Protein AF-A0A0G1JFR8-F1 (afdb_monomer_lite)

Organism: NCBI:txid1618447

Structure (mmCIF, N/CA/C/O backbone):
data_AF-A0A0G1JFR8-F1
#
_entry.id   AF-A0A0G1JFR8-F1
#
loop_
_atom_site.group_PDB
_atom_site.id
_atom_site.type_symbol
_atom_site.label_atom_id
_atom_site.label_alt_id
_atom_site.label_comp_id
_atom_site.label_asym_id
_atom_site.label_entity_id
_atom_site.label_seq_id
_atom_site.pdbx_PDB_ins_code
_atom_site.Cartn_x
_atom_site.Cartn_y
_atom_site.Cartn_z
_atom_site.occupancy
_atom_site.B_iso_or_equiv
_atom_site.auth_seq_id
_atom_site.auth_comp_id
_atom_site.auth_asym_id
_atom_site.auth_atom_id
_atom_site.pdbx_PDB_model_num
ATOM 1 N N . MET A 1 1 ? -58.530 -7.117 -39.022 1.00 42.00 1 MET A N 1
ATOM 2 C CA . MET A 1 1 ? -57.213 -7.775 -39.095 1.00 42.00 1 MET A CA 1
ATOM 3 C C . MET A 1 1 ? -56.306 -6.951 -38.223 1.00 42.00 1 MET A C 1
ATOM 5 O O . MET A 1 1 ? -56.226 -5.745 -38.413 1.00 42.00 1 MET A O 1
ATOM 9 N N . ASP A 1 2 ? -55.849 -7.609 -37.176 1.00 43.41 2 ASP A N 1
ATOM 10 C CA . ASP A 1 2 ? -55.270 -7.091 -35.948 1.00 43.41 2 ASP A CA 1
ATOM 11 C C . ASP A 1 2 ? -53.823 -7.584 -35.951 1.00 43.41 2 ASP A C 1
ATOM 13 O O . ASP A 1 2 ? -53.616 -8.790 -36.073 1.00 43.41 2 ASP A O 1
ATOM 17 N N . GLU A 1 3 ? -52.850 -6.678 -35.915 1.00 43.97 3 GLU A N 1
ATOM 18 C CA . GLU A 1 3 ? -51.436 -7.020 -35.734 1.00 43.97 3 GLU A CA 1
ATOM 19 C C . GLU A 1 3 ? -50.804 -6.006 -34.768 1.00 43.97 3 GLU A C 1
ATOM 21 O O . GLU A 1 3 ? -50.280 -4.955 -35.136 1.00 43.97 3 GLU A O 1
ATOM 26 N N . SER A 1 4 ? -50.977 -6.316 -33.485 1.00 48.09 4 SER A N 1
ATOM 27 C CA . SER A 1 4 ? -49.912 -6.444 -32.486 1.00 48.09 4 SER A CA 1
ATOM 28 C C . SER A 1 4 ? -48.734 -5.467 -32.598 1.00 48.09 4 SER A C 1
ATOM 30 O O . SER A 1 4 ? -47.685 -5.793 -33.150 1.00 48.09 4 SER A O 1
ATOM 32 N N . LYS A 1 5 ? -48.840 -4.302 -31.950 1.00 50.28 5 LYS A N 1
ATOM 33 C CA . LYS A 1 5 ? -47.648 -3.607 -31.442 1.00 50.28 5 LYS A CA 1
ATOM 34 C C . LYS A 1 5 ? -47.293 -4.206 -30.086 1.00 50.28 5 LYS A C 1
ATOM 36 O O . LYS A 1 5 ? -47.944 -3.905 -29.089 1.00 50.28 5 LYS A O 1
ATOM 41 N N . GLU A 1 6 ? -46.288 -5.074 -30.073 1.00 48.16 6 GLU A N 1
ATOM 42 C CA . GLU A 1 6 ? -45.691 -5.589 -28.843 1.00 48.16 6 GLU A CA 1
ATOM 43 C C . GLU A 1 6 ? -45.164 -4.422 -27.999 1.00 48.16 6 GLU A C 1
ATOM 45 O O . GLU A 1 6 ? -44.358 -3.603 -28.447 1.00 48.16 6 GLU A O 1
ATOM 50 N N . GLY A 1 7 ? -45.675 -4.321 -26.773 1.00 41.56 7 GLY A N 1
ATOM 51 C CA . GLY A 1 7 ? -45.159 -3.408 -25.768 1.00 41.56 7 GLY A CA 1
ATOM 52 C C . GLY A 1 7 ? -43.766 -3.857 -25.348 1.00 41.56 7 GLY A C 1
ATOM 53 O O . GLY A 1 7 ? -43.582 -4.974 -24.868 1.00 41.56 7 GLY A O 1
ATOM 54 N N . ILE A 1 8 ? -42.782 -2.977 -25.517 1.00 44.19 8 ILE A N 1
ATOM 55 C CA . ILE A 1 8 ? -41.448 -3.153 -24.949 1.00 44.19 8 ILE A CA 1
ATOM 56 C C . ILE A 1 8 ? -41.593 -3.042 -23.429 1.00 44.19 8 ILE A C 1
ATOM 58 O O . ILE A 1 8 ? -41.725 -1.949 -22.879 1.00 44.19 8 ILE A O 1
ATOM 62 N N . THR A 1 9 ? -41.585 -4.183 -22.746 1.00 42.66 9 THR A N 1
ATOM 63 C CA . THR A 1 9 ? -41.434 -4.234 -21.292 1.00 42.66 9 THR A CA 1
ATOM 64 C C . THR A 1 9 ? -39.986 -3.891 -20.966 1.00 42.66 9 THR A C 1
ATOM 66 O O . THR A 1 9 ? -39.100 -4.740 -21.041 1.00 42.66 9 THR A O 1
ATOM 69 N N . ILE A 1 10 ? -39.731 -2.628 -20.624 1.00 45.84 10 ILE A N 1
ATOM 70 C CA . ILE A 1 10 ? -38.463 -2.214 -20.022 1.00 45.84 10 ILE A CA 1
ATOM 71 C C . ILE A 1 10 ? -38.462 -2.795 -18.606 1.00 45.84 10 ILE A C 1
ATOM 73 O O . ILE A 1 10 ? -39.158 -2.291 -17.725 1.00 45.84 10 ILE A O 1
ATOM 77 N N . GLN A 1 11 ? -37.727 -3.888 -18.388 1.00 38.56 11 GLN A N 1
ATOM 78 C CA . GLN A 1 11 ? -37.373 -4.285 -17.029 1.00 38.56 11 GLN A CA 1
ATOM 79 C C . GLN A 1 11 ? -36.567 -3.128 -16.424 1.00 38.56 11 GLN A C 1
ATOM 81 O O . GLN A 1 11 ? -35.603 -2.686 -17.058 1.00 38.56 11 GLN A O 1
ATOM 86 N N . PRO A 1 12 ? -36.941 -2.595 -15.249 1.00 41.81 12 PRO A N 1
ATOM 87 C CA . PRO A 1 12 ? -36.067 -1.661 -14.565 1.00 41.81 12 PRO A CA 1
ATOM 88 C C . PRO A 1 12 ? -34.731 -2.368 -14.342 1.00 41.81 12 PRO A C 1
ATOM 90 O O . PRO A 1 12 ? -34.707 -3.519 -13.898 1.00 41.81 12 PRO A O 1
ATOM 93 N N . ALA A 1 13 ? -33.635 -1.692 -14.696 1.00 40.69 13 ALA A N 1
ATOM 94 C CA . ALA A 1 13 ? -32.301 -2.118 -14.312 1.00 40.69 13 ALA A CA 1
ATOM 95 C C . ALA A 1 13 ? -32.348 -2.469 -12.823 1.00 40.69 13 ALA A C 1
ATOM 97 O O . ALA A 1 13 ? -32.829 -1.657 -12.028 1.00 40.69 13 ALA A O 1
ATOM 98 N N . SER A 1 14 ? -31.947 -3.695 -12.470 1.00 39.50 14 SER A N 1
ATOM 99 C CA . SER A 1 14 ? -31.806 -4.105 -11.076 1.00 39.50 14 SER A CA 1
ATOM 100 C C . SER A 1 14 ? -31.063 -2.998 -10.347 1.00 39.50 14 SER A C 1
ATOM 102 O O . SER A 1 14 ? -29.904 -2.736 -10.658 1.00 39.50 14 SER A O 1
ATOM 104 N N . ALA A 1 15 ? -31.756 -2.317 -9.433 1.00 42.06 15 ALA A N 1
ATOM 105 C CA . ALA A 1 15 ? -31.125 -1.367 -8.542 1.00 42.06 15 ALA A CA 1
ATOM 106 C C . ALA A 1 15 ? -29.977 -2.114 -7.860 1.00 42.06 15 ALA A C 1
ATOM 108 O O . ALA A 1 15 ? -30.206 -3.166 -7.254 1.00 42.06 15 ALA A O 1
ATOM 109 N N . GLU A 1 16 ? -28.752 -1.621 -8.036 1.00 38.62 16 GLU A N 1
ATOM 110 C CA . GLU A 1 16 ? -27.598 -2.088 -7.282 1.00 38.62 16 GLU A CA 1
ATOM 111 C C . GLU A 1 16 ? -28.002 -2.067 -5.810 1.00 38.62 16 GLU A C 1
ATOM 113 O O . GLU A 1 16 ? -28.368 -1.022 -5.270 1.00 38.62 16 GLU A O 1
ATOM 118 N N . VAL A 1 17 ? -28.041 -3.242 -5.178 1.00 41.50 17 VAL A N 1
ATOM 119 C CA . VAL A 1 17 ? -28.265 -3.319 -3.738 1.00 41.50 17 VAL A CA 1
ATOM 120 C C . VAL A 1 17 ? -27.107 -2.542 -3.117 1.00 41.50 17 VAL A C 1
ATOM 122 O O . VAL A 1 17 ? -25.959 -2.943 -3.336 1.00 41.50 17 VAL A O 1
ATOM 125 N N . PRO A 1 18 ? -27.354 -1.429 -2.403 1.00 46.09 18 PRO A N 1
ATOM 126 C CA . PRO A 1 18 ? -26.267 -0.688 -1.792 1.00 46.09 18 PRO A CA 1
ATOM 127 C C . PRO A 1 18 ? -25.558 -1.646 -0.844 1.00 46.09 18 PRO A C 1
ATOM 129 O O . PRO A 1 18 ? -26.204 -2.300 -0.021 1.00 46.09 18 PRO A O 1
ATOM 132 N N . ALA A 1 19 ? -24.243 -1.792 -0.995 1.00 51.28 19 ALA A N 1
ATOM 133 C CA . ALA A 1 19 ? -23.499 -2.646 -0.092 1.00 51.28 19 ALA A CA 1
ATOM 134 C C . ALA A 1 19 ? -23.693 -2.130 1.339 1.00 51.28 19 ALA A C 1
ATOM 136 O O . ALA A 1 19 ? -23.388 -0.973 1.638 1.00 51.28 19 ALA A O 1
ATOM 137 N N . SER A 1 20 ? -24.253 -2.978 2.200 1.00 57.66 20 SER A N 1
ATOM 138 C CA . SER A 1 20 ? -24.436 -2.650 3.608 1.00 57.66 20 SER A CA 1
ATOM 139 C C . SER A 1 20 ? -23.062 -2.566 4.268 1.00 57.66 20 SER A C 1
ATOM 141 O O . SER A 1 20 ? -22.256 -3.495 4.192 1.00 57.66 20 SER A O 1
ATOM 143 N N . THR A 1 21 ? -22.793 -1.436 4.916 1.00 60.00 21 THR 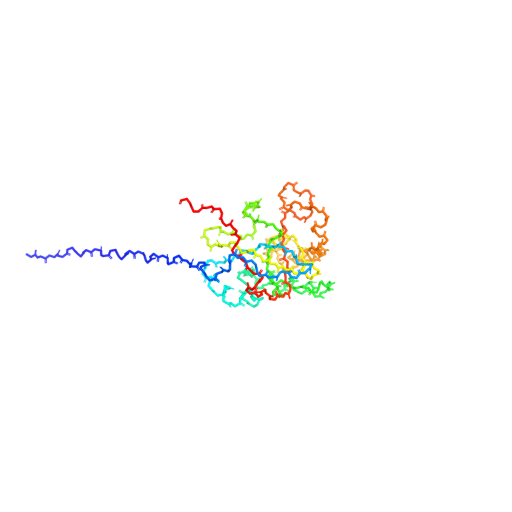A N 1
ATOM 144 C CA . THR A 1 21 ? -21.617 -1.242 5.769 1.00 60.00 21 THR A CA 1
ATOM 145 C C . THR A 1 21 ? -21.908 -1.628 7.221 1.00 60.00 21 THR A C 1
ATOM 147 O O . THR A 1 21 ? -21.043 -1.468 8.078 1.00 60.00 21 THR A O 1
ATOM 150 N N . ASP A 1 22 ? -23.097 -2.173 7.515 1.00 65.38 22 ASP A N 1
ATOM 151 C CA . ASP A 1 22 ? -23.569 -2.451 8.881 1.00 65.38 22 ASP A CA 1
ATOM 152 C C . ASP A 1 22 ? -22.695 -3.461 9.635 1.00 65.38 22 ASP A C 1
ATOM 154 O O . ASP A 1 22 ? -22.697 -3.496 10.866 1.00 65.38 22 ASP A O 1
ATOM 158 N N . SER A 1 23 ? -21.945 -4.290 8.909 1.00 68.94 23 SER A N 1
ATOM 159 C CA . SER A 1 23 ? -21.019 -5.275 9.467 1.00 68.94 23 SER A CA 1
ATOM 160 C C . SER A 1 23 ? -19.676 -4.684 9.907 1.00 68.94 23 SER A C 1
ATOM 162 O O . SER A 1 23 ? -18.958 -5.324 10.680 1.00 68.94 23 SER A O 1
ATOM 164 N N . LEU A 1 24 ? -19.302 -3.494 9.421 1.00 72.94 24 LEU A N 1
ATOM 165 C CA . LEU A 1 24 ? -18.042 -2.861 9.786 1.00 72.94 24 LEU A CA 1
ATOM 166 C C . LEU A 1 24 ? -18.180 -2.184 11.157 1.00 72.94 24 LEU A C 1
ATOM 168 O O . LEU A 1 24 ? -19.156 -1.469 11.406 1.00 72.94 24 LEU A O 1
ATOM 172 N N . PRO A 1 25 ? -17.202 -2.359 12.063 1.00 72.44 25 PRO A N 1
ATOM 173 C CA . PRO A 1 25 ? -17.257 -1.703 13.361 1.00 72.44 25 PRO A CA 1
ATOM 174 C C . PRO A 1 25 ? -17.313 -0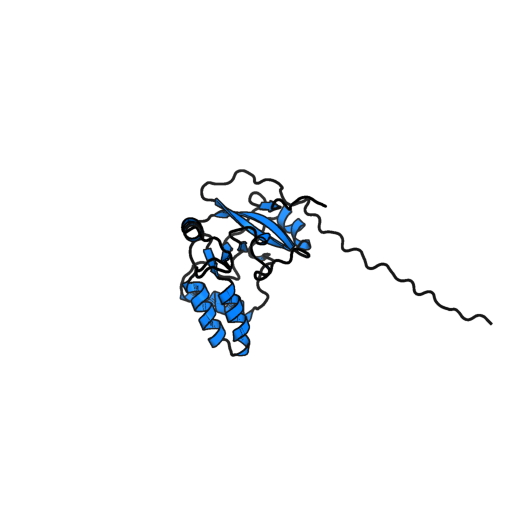.174 13.224 1.00 72.44 25 PRO A C 1
ATOM 176 O O . PRO A 1 25 ? -16.742 0.412 12.305 1.00 72.44 25 PRO A O 1
ATOM 179 N N . ARG A 1 26 ? -17.984 0.492 14.168 1.00 72.06 26 ARG A N 1
ATOM 180 C CA . ARG A 1 26 ? -18.021 1.968 14.255 1.00 72.06 26 ARG A CA 1
ATOM 181 C C . ARG A 1 26 ? -16.968 2.534 15.207 1.00 72.06 26 ARG A C 1
ATOM 183 O O . ARG A 1 26 ? -16.614 3.707 15.129 1.00 72.06 26 ARG A O 1
ATOM 190 N N . GLU A 1 27 ? -16.459 1.690 16.095 1.00 72.81 27 GLU A N 1
ATOM 191 C CA . GLU A 1 27 ? -15.454 2.029 17.093 1.00 72.81 27 GLU A CA 1
ATOM 192 C C . GLU A 1 27 ? -14.370 0.956 17.102 1.00 72.81 27 GLU A C 1
ATOM 194 O O . GLU A 1 27 ? -14.653 -0.231 16.913 1.00 72.81 27 GLU A O 1
ATOM 199 N N . PHE A 1 28 ? -13.129 1.379 17.344 1.00 75.50 28 PHE A N 1
ATOM 200 C CA . PHE A 1 28 ? -12.059 0.439 17.640 1.00 75.50 28 PHE A CA 1
ATOM 201 C C . PHE A 1 28 ? -12.308 -0.207 19.001 1.00 75.50 28 PHE A C 1
ATOM 203 O O . PHE A 1 28 ? -12.806 0.432 19.929 1.00 75.50 28 PHE A O 1
ATOM 210 N N . ARG A 1 29 ? -11.906 -1.471 19.138 1.00 73.38 29 ARG A N 1
ATOM 211 C CA . ARG A 1 29 ? -11.700 -2.058 20.468 1.00 73.38 29 ARG A CA 1
ATOM 212 C C . ARG A 1 29 ? -10.354 -1.581 21.028 1.00 73.38 29 ARG A C 1
ATOM 214 O O . ARG A 1 29 ? -9.701 -0.736 20.422 1.00 73.38 29 ARG A O 1
ATOM 221 N N . GLU A 1 30 ? -9.949 -2.098 22.187 1.00 71.25 30 GLU A N 1
ATOM 222 C CA . GLU A 1 30 ? -8.662 -1.767 22.813 1.00 71.25 30 GLU A CA 1
ATOM 223 C C . GLU A 1 30 ? -7.507 -1.826 21.798 1.00 71.25 30 GLU A C 1
ATOM 225 O O . GLU A 1 30 ? -7.288 -2.843 21.135 1.00 71.25 30 GLU A O 1
ATOM 230 N N . VAL A 1 31 ? -6.802 -0.703 21.653 1.00 68.31 31 VAL A N 1
ATOM 231 C CA . VAL A 1 3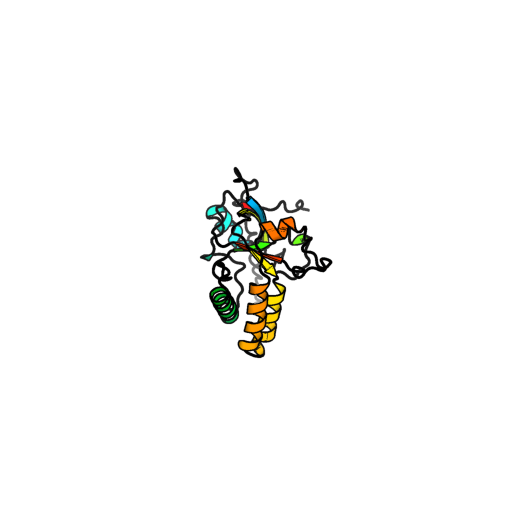1 ? -5.709 -0.541 20.694 1.00 68.31 31 VAL A CA 1
ATOM 232 C C . VAL A 1 31 ? -4.381 -0.748 21.425 1.00 68.31 31 VAL A C 1
ATOM 234 O O . VAL A 1 31 ? -4.111 -0.022 22.385 1.00 68.31 31 VAL A O 1
ATOM 237 N N . PRO A 1 32 ? -3.527 -1.689 20.987 1.00 73.44 32 PRO A N 1
ATOM 238 C CA . PRO A 1 32 ? -2.207 -1.872 21.580 1.00 73.44 32 PRO A CA 1
ATOM 239 C C . PRO A 1 32 ? -1.320 -0.627 21.429 1.00 73.44 32 PRO A C 1
ATOM 241 O O . PRO A 1 32 ? -1.384 0.087 20.428 1.00 73.44 32 PRO A O 1
ATOM 244 N N . GLY A 1 33 ? -0.437 -0.388 22.401 1.00 74.56 33 GLY A N 1
ATOM 245 C CA . GLY A 1 33 ? 0.572 0.669 22.294 1.00 74.56 33 GLY A CA 1
ATOM 246 C C . GLY A 1 33 ? 1.480 0.478 21.069 1.00 74.56 33 GLY A C 1
ATOM 247 O O . GLY A 1 33 ? 1.839 -0.648 20.730 1.00 74.56 33 GLY A O 1
ATOM 248 N N . GLY A 1 34 ? 1.848 1.578 20.405 1.00 77.38 34 GLY A N 1
ATOM 249 C CA . GLY A 1 34 ? 2.673 1.561 19.185 1.00 77.38 34 GLY A CA 1
ATOM 250 C C . GLY A 1 34 ? 1.889 1.371 17.882 1.00 77.38 34 GLY A C 1
ATOM 251 O O . GLY A 1 34 ? 2.492 1.273 16.814 1.00 77.38 34 GLY A O 1
ATOM 252 N N . TYR A 1 35 ? 0.556 1.319 17.956 1.00 89.88 35 TYR A N 1
ATOM 253 C CA . TYR A 1 35 ? -0.296 1.250 16.777 1.00 89.88 35 TYR A CA 1
ATOM 254 C C . TYR A 1 35 ? -0.744 2.647 16.359 1.00 89.88 35 TYR A C 1
ATOM 256 O O . TYR A 1 35 ? -1.048 3.495 17.200 1.00 89.88 35 TYR A O 1
ATOM 264 N N . VAL A 1 36 ? -0.811 2.870 15.053 1.00 89.69 36 VAL A N 1
ATOM 265 C CA . VAL A 1 36 ? -1.229 4.134 14.442 1.00 89.69 36 VAL A CA 1
ATOM 266 C C . VAL A 1 36 ? -2.401 3.899 13.505 1.00 89.69 36 VAL A C 1
ATOM 268 O O . VAL A 1 36 ? -2.592 2.790 13.002 1.00 89.69 36 VAL A O 1
ATOM 271 N N . SER A 1 37 ? -3.187 4.950 13.303 1.00 90.62 37 SER A N 1
ATOM 272 C CA . SER A 1 37 ? -4.313 4.937 12.379 1.00 90.62 37 SER A CA 1
ATOM 273 C C . SER A 1 37 ? -3.834 5.136 10.942 1.00 90.62 37 SER A C 1
ATOM 275 O O . SER A 1 37 ? -2.991 5.995 10.681 1.00 90.62 37 SER A O 1
ATOM 277 N N . VAL A 1 38 ? -4.380 4.340 10.026 1.00 91.25 38 VAL A N 1
ATOM 278 C CA . VAL A 1 38 ? -4.245 4.473 8.571 1.00 91.25 38 VAL A CA 1
ATOM 279 C C . VAL A 1 38 ? -5.602 4.261 7.907 1.00 91.25 38 VAL A C 1
ATOM 281 O O . VAL A 1 38 ? -6.538 3.765 8.533 1.00 91.25 38 VAL A O 1
ATOM 284 N N . PHE A 1 39 ? -5.711 4.600 6.628 1.00 89.62 39 PHE A N 1
ATOM 285 C CA . PHE A 1 39 ? -6.962 4.534 5.876 1.00 89.62 39 PHE A CA 1
ATOM 286 C C . PHE A 1 39 ? -6.839 3.556 4.720 1.00 89.62 39 PHE A C 1
ATOM 288 O O . PHE A 1 39 ? -5.925 3.652 3.912 1.00 89.62 39 PHE A O 1
ATOM 295 N N . ILE A 1 40 ? -7.766 2.616 4.627 1.00 89.44 40 ILE A N 1
ATOM 296 C CA . ILE A 1 40 ? -7.805 1.608 3.573 1.00 89.44 40 ILE A CA 1
ATOM 297 C C . ILE A 1 40 ? -9.039 1.880 2.726 1.00 89.44 40 ILE A C 1
ATOM 299 O O . ILE A 1 40 ? -10.155 1.917 3.250 1.00 89.44 40 ILE A O 1
ATOM 303 N N . ALA A 1 41 ? -8.837 2.056 1.423 1.00 86.25 41 ALA A N 1
ATOM 304 C CA . ALA A 1 41 ? -9.931 2.027 0.466 1.00 86.25 41 ALA A CA 1
ATOM 305 C C . ALA A 1 41 ? -10.395 0.578 0.279 1.00 86.25 41 ALA A C 1
ATOM 307 O O . ALA A 1 41 ? -9.610 -0.323 -0.027 1.00 86.25 41 ALA A O 1
ATOM 308 N N . VAL A 1 42 ? -11.681 0.350 0.519 1.00 85.81 42 VAL A N 1
ATOM 309 C CA . VAL A 1 42 ? -12.325 -0.959 0.441 1.00 85.81 42 VAL A CA 1
ATOM 310 C C . VAL A 1 42 ? -13.471 -0.860 -0.561 1.00 85.81 42 VAL A C 1
ATOM 312 O O . VAL A 1 42 ? -14.349 -0.021 -0.357 1.00 85.81 42 VAL A O 1
ATOM 315 N N . PRO A 1 43 ? -13.528 -1.719 -1.593 1.00 84.38 43 PRO A N 1
ATOM 316 C CA . PRO A 1 43 ? -14.689 -1.777 -2.471 1.00 84.38 43 PRO A CA 1
ATOM 317 C C . PRO A 1 43 ? -15.947 -2.097 -1.670 1.00 84.38 43 PRO A C 1
ATOM 319 O O . PRO A 1 43 ? -15.941 -2.986 -0.809 1.00 84.38 43 PRO A O 1
ATOM 322 N N . ARG A 1 44 ? -17.031 -1.373 -1.939 1.00 84.56 44 ARG A N 1
ATOM 323 C CA . ARG A 1 44 ? -18.301 -1.478 -1.208 1.00 84.56 44 ARG A CA 1
ATOM 324 C C . ARG A 1 44 ? -18.779 -2.924 -1.098 1.00 84.56 44 ARG A C 1
ATOM 326 O O . ARG A 1 44 ? -19.118 -3.375 -0.008 1.00 84.56 44 ARG A O 1
ATOM 333 N N . GLU A 1 45 ? -18.712 -3.692 -2.178 1.00 84.88 45 GLU A N 1
ATOM 334 C CA . GLU A 1 45 ? -19.122 -5.097 -2.238 1.00 84.88 45 GLU A CA 1
ATOM 335 C C . GLU A 1 45 ? -18.308 -6.039 -1.330 1.00 84.88 45 GLU A C 1
ATOM 337 O O . GLU A 1 45 ? -18.752 -7.150 -1.037 1.00 84.88 45 GLU A O 1
ATOM 342 N N . LYS A 1 46 ? -17.130 -5.607 -0.862 1.00 86.56 46 LYS A N 1
ATOM 343 C CA . LYS A 1 46 ? -16.264 -6.342 0.072 1.00 86.56 46 LYS A CA 1
ATOM 344 C C . LYS A 1 46 ? -16.432 -5.925 1.531 1.00 86.56 46 LYS A C 1
ATOM 346 O O . LYS A 1 46 ? -15.899 -6.606 2.407 1.00 86.56 46 LYS A O 1
ATOM 351 N N . ALA A 1 47 ? -17.195 -4.868 1.810 1.00 84.31 47 ALA A N 1
ATOM 352 C CA . ALA A 1 47 ? -17.399 -4.354 3.162 1.00 84.31 47 ALA A CA 1
ATOM 353 C C . ALA A 1 47 ? -17.919 -5.433 4.130 1.00 84.31 47 ALA A C 1
ATOM 355 O O . ALA A 1 47 ? -17.399 -5.566 5.238 1.00 84.31 47 ALA A O 1
ATOM 356 N N . ASP A 1 48 ? -18.885 -6.253 3.691 1.00 85.00 48 ASP A N 1
ATOM 357 C CA . ASP A 1 48 ? -19.452 -7.329 4.512 1.00 85.00 48 ASP A CA 1
ATOM 358 C C . ASP A 1 48 ? -18.432 -8.421 4.867 1.00 85.00 48 ASP A C 1
ATOM 360 O O . ASP A 1 48 ? -18.325 -8.820 6.028 1.00 85.00 48 ASP A O 1
ATOM 364 N N . GLU A 1 49 ? -17.634 -8.852 3.888 1.00 88.06 49 GLU A N 1
ATOM 365 C CA . GLU A 1 49 ? -16.552 -9.827 4.080 1.00 88.06 49 GLU A CA 1
ATOM 366 C C . GLU A 1 49 ? -15.530 -9.306 5.101 1.00 88.06 49 GLU A C 1
ATOM 368 O O . GLU A 1 49 ? -15.198 -9.989 6.073 1.00 88.06 49 GLU A O 1
ATOM 373 N N . TYR A 1 50 ? -15.079 -8.061 4.931 1.00 88.31 50 TYR A N 1
ATOM 374 C CA . TYR A 1 50 ? -14.059 -7.467 5.795 1.00 88.31 50 TYR A CA 1
ATOM 375 C C . TYR A 1 50 ? -14.579 -7.161 7.203 1.00 88.31 50 TYR A C 1
ATOM 377 O O . TYR A 1 50 ? -13.830 -7.311 8.169 1.00 88.31 50 TYR A O 1
ATOM 385 N N . GLY A 1 51 ? -15.859 -6.807 7.353 1.00 85.44 51 GLY A N 1
ATOM 386 C CA . GLY A 1 51 ? -16.505 -6.651 8.661 1.00 85.44 51 GLY A CA 1
ATOM 387 C C . GLY A 1 51 ? -16.603 -7.959 9.454 1.00 85.44 51 GLY A C 1
ATOM 388 O O . GLY A 1 51 ? -16.596 -7.936 10.684 1.00 85.44 51 GLY A O 1
ATOM 389 N N . LYS A 1 52 ? -16.629 -9.113 8.773 1.00 87.88 52 LYS A N 1
ATOM 390 C CA . LYS A 1 52 ? -16.709 -10.441 9.405 1.00 87.88 52 LYS A CA 1
ATOM 391 C C . LYS A 1 52 ? -15.344 -11.069 9.672 1.00 87.88 52 LYS A C 1
ATOM 393 O O . LYS A 1 52 ? -15.135 -11.639 10.742 1.00 87.88 52 LYS A O 1
ATOM 398 N N . GLU A 1 53 ? -14.418 -10.977 8.721 1.00 90.56 53 GLU A N 1
ATOM 399 C CA . GLU A 1 53 ? -13.152 -11.728 8.750 1.00 90.56 53 GLU A CA 1
ATOM 400 C C . GLU A 1 53 ? -11.911 -10.852 8.980 1.00 90.56 53 GLU A C 1
ATOM 402 O O . GLU A 1 53 ? -10.822 -11.361 9.279 1.00 90.56 53 GLU A O 1
ATOM 407 N N . GLY A 1 54 ? -12.067 -9.532 8.879 1.00 91.25 54 GLY A N 1
ATOM 408 C CA . GLY A 1 54 ? -10.963 -8.590 8.776 1.00 91.25 54 GLY A CA 1
ATOM 409 C C . GLY A 1 54 ? -10.391 -8.554 7.359 1.00 91.25 54 GLY A C 1
ATOM 410 O O . GLY A 1 54 ? -10.878 -9.220 6.445 1.00 91.25 54 GLY A O 1
ATOM 411 N N . ILE A 1 55 ? -9.323 -7.786 7.169 1.00 92.31 55 ILE A N 1
ATOM 412 C CA . ILE A 1 55 ? -8.649 -7.667 5.877 1.00 92.31 55 ILE A CA 1
ATOM 413 C C . ILE A 1 55 ? -7.480 -8.642 5.858 1.00 92.31 55 ILE A C 1
ATOM 415 O O . ILE A 1 55 ? -6.561 -8.566 6.675 1.00 92.31 55 ILE A O 1
ATOM 419 N N . LYS A 1 56 ? -7.528 -9.582 4.919 1.00 91.88 56 LYS A N 1
ATOM 420 C CA . LYS A 1 56 ? -6.481 -10.583 4.708 1.00 91.88 56 LYS A CA 1
ATOM 421 C C . LYS A 1 56 ? -5.587 -10.159 3.558 1.00 91.88 56 LYS A C 1
ATOM 423 O O . LYS A 1 56 ? -6.109 -9.774 2.515 1.00 91.88 56 LYS A O 1
ATOM 428 N N . ILE A 1 57 ? -4.271 -10.343 3.673 1.00 89.75 57 ILE A N 1
ATOM 429 C CA . ILE A 1 57 ? -3.322 -10.059 2.574 1.00 89.75 57 ILE A CA 1
ATOM 430 C C . ILE A 1 57 ? -3.764 -10.760 1.280 1.00 89.75 57 ILE A C 1
ATOM 432 O O . ILE A 1 57 ? -3.789 -10.174 0.196 1.00 89.75 57 ILE A O 1
ATOM 436 N N . LYS A 1 58 ? -4.189 -12.025 1.391 1.00 83.94 58 LYS A N 1
ATOM 437 C CA . LYS A 1 58 ? -4.671 -12.812 0.247 1.00 83.94 58 LYS A CA 1
ATOM 438 C C . LYS A 1 58 ? -5.889 -12.193 -0.456 1.00 83.94 58 LYS A C 1
ATOM 440 O O . LYS A 1 58 ? -5.978 -12.319 -1.676 1.00 83.94 58 LYS A O 1
ATOM 445 N N . ASN A 1 59 ? -6.747 -11.484 0.280 1.00 76.38 59 ASN A N 1
ATOM 446 C CA . ASN A 1 59 ? -8.017 -10.932 -0.195 1.00 76.38 59 ASN A CA 1
ATOM 447 C C . ASN A 1 59 ? -7.971 -9.405 -0.372 1.00 76.38 59 ASN A C 1
ATOM 449 O O . ASN A 1 59 ? -9.016 -8.818 -0.642 1.00 76.38 59 ASN A O 1
ATOM 453 N N . ASN A 1 60 ? -6.809 -8.759 -0.203 1.00 75.00 60 ASN A N 1
ATOM 454 C CA . ASN A 1 60 ? -6.668 -7.312 -0.349 1.00 75.00 60 ASN A CA 1
ATOM 455 C C . ASN A 1 60 ? -7.112 -6.872 -1.757 1.00 75.00 60 ASN A C 1
ATOM 457 O O . ASN A 1 60 ? -6.478 -7.228 -2.751 1.00 75.00 60 ASN A O 1
ATOM 461 N N . ALA A 1 61 ? -8.215 -6.127 -1.837 1.00 59.19 61 ALA A N 1
ATOM 462 C CA . ALA A 1 61 ? -8.826 -5.723 -3.101 1.00 59.19 61 ALA A CA 1
ATOM 463 C C . ALA A 1 61 ? -8.078 -4.574 -3.797 1.00 59.19 61 ALA A C 1
ATOM 465 O O . ALA A 1 61 ? -8.195 -4.420 -5.009 1.00 59.19 61 ALA A O 1
ATOM 466 N N . MET A 1 62 ? -7.236 -3.846 -3.055 1.00 60.62 62 MET A N 1
ATOM 467 C CA . MET A 1 62 ? -6.310 -2.839 -3.589 1.00 60.62 62 MET A CA 1
ATOM 468 C C . MET A 1 62 ? -5.132 -3.452 -4.366 1.00 60.62 62 MET A C 1
ATOM 470 O O . MET A 1 62 ? -4.252 -2.726 -4.823 1.00 60.62 62 MET A O 1
ATOM 474 N N . LYS A 1 63 ? -5.063 -4.788 -4.501 1.00 59.78 63 LYS A N 1
ATOM 475 C CA . LYS A 1 63 ? -4.031 -5.455 -5.304 1.00 59.78 63 LYS 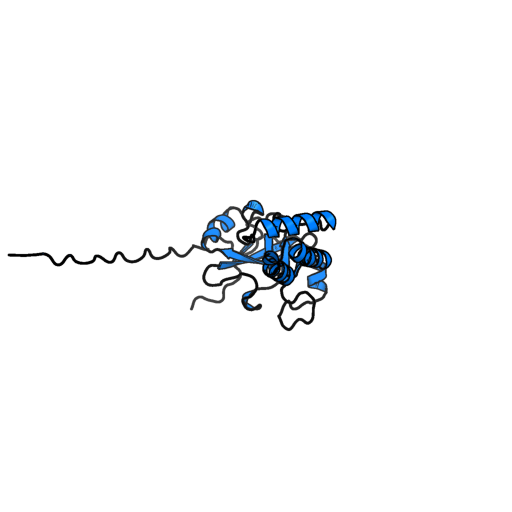A CA 1
ATOM 476 C C . LYS A 1 63 ? -3.979 -4.838 -6.696 1.00 59.78 63 LYS A C 1
ATOM 478 O O . LYS A 1 63 ? -4.969 -4.846 -7.429 1.00 59.78 63 LYS A O 1
ATOM 483 N N . SER A 1 64 ? -2.805 -4.345 -7.072 1.00 58.72 64 SER A N 1
ATOM 484 C CA . SER A 1 64 ? -2.612 -3.857 -8.424 1.00 58.72 64 SER A CA 1
ATOM 485 C C . SER A 1 64 ? -2.815 -4.980 -9.442 1.00 58.72 64 SER A C 1
ATOM 487 O O . SER A 1 64 ? -2.436 -6.137 -9.247 1.00 58.72 64 SER A O 1
ATOM 489 N N . LYS A 1 65 ? -3.444 -4.612 -10.556 1.00 65.19 65 LYS A N 1
ATOM 490 C CA . LYS A 1 65 ? -3.987 -5.510 -11.579 1.00 65.19 65 LYS A CA 1
ATOM 491 C C . LYS A 1 65 ? -2.943 -5.966 -12.608 1.00 65.19 65 LYS A C 1
ATOM 493 O O . LYS A 1 65 ? -3.328 -6.514 -13.637 1.00 65.19 65 LYS A O 1
ATOM 498 N N . GLN A 1 66 ? -1.648 -5.731 -12.370 1.00 81.75 66 GLN A N 1
ATOM 499 C CA . GLN A 1 66 ? -0.573 -5.976 -13.341 1.00 81.75 66 GLN A CA 1
ATOM 500 C C . GLN A 1 66 ? 0.403 -7.076 -12.879 1.00 81.75 66 GLN A C 1
ATOM 502 O O . GLN A 1 66 ? 1.423 -6.769 -12.265 1.00 81.75 66 GLN A O 1
ATOM 507 N N . PRO A 1 67 ? 0.160 -8.364 -13.208 1.00 87.38 67 PRO A N 1
ATOM 508 C CA . PRO A 1 67 ? 0.976 -9.483 -12.723 1.00 87.38 67 PRO A CA 1
ATOM 509 C C . PRO A 1 67 ? 2.473 -9.369 -13.035 1.00 87.38 67 PRO A C 1
ATOM 511 O O . PRO A 1 67 ? 3.305 -9.774 -12.228 1.00 87.38 67 PRO A O 1
ATOM 514 N N . VAL A 1 68 ? 2.825 -8.819 -14.203 1.00 91.38 68 VAL A N 1
ATOM 515 C CA . VAL A 1 68 ? 4.227 -8.620 -14.601 1.00 91.38 68 VAL A CA 1
ATOM 516 C C . VAL A 1 68 ? 4.898 -7.576 -13.715 1.00 91.38 68 VAL A C 1
ATOM 518 O O . VAL A 1 68 ? 6.008 -7.803 -13.240 1.00 91.38 68 VAL A O 1
ATOM 521 N N . LEU A 1 69 ? 4.212 -6.462 -13.459 1.00 91.75 69 LEU A N 1
ATOM 522 C CA . LEU A 1 69 ? 4.733 -5.379 -12.637 1.00 91.75 69 LEU A CA 1
ATOM 523 C C . LEU A 1 69 ? 4.878 -5.820 -11.179 1.00 91.75 69 LEU A C 1
ATOM 525 O O . LEU A 1 69 ? 5.928 -5.628 -10.580 1.00 91.75 69 LEU A O 1
ATOM 529 N N . GLU A 1 70 ? 3.878 -6.517 -10.644 1.00 91.69 70 GLU A N 1
ATOM 530 C CA . GLU A 1 70 ? 3.937 -7.097 -9.300 1.00 91.69 70 GLU A CA 1
ATOM 531 C C . GLU A 1 70 ? 5.115 -8.066 -9.132 1.00 91.69 70 GLU A C 1
ATOM 533 O O . GLU A 1 70 ? 5.860 -7.977 -8.156 1.00 91.69 70 GLU A O 1
ATOM 538 N N . ARG A 1 71 ? 5.351 -8.937 -10.124 1.00 93.38 71 ARG A N 1
ATOM 539 C CA . ARG A 1 71 ? 6.526 -9.819 -10.137 1.00 93.38 71 ARG A CA 1
ATOM 540 C C . ARG A 1 71 ? 7.830 -9.021 -10.126 1.00 93.38 71 ARG A C 1
ATOM 542 O O . ARG A 1 71 ? 8.726 -9.353 -9.356 1.00 93.38 71 ARG A O 1
ATOM 549 N N . ILE A 1 72 ? 7.948 -7.993 -10.970 1.00 95.31 72 ILE A N 1
ATOM 550 C CA . ILE A 1 72 ? 9.140 -7.136 -11.029 1.00 95.31 72 ILE A CA 1
ATOM 551 C C . ILE A 1 72 ? 9.405 -6.497 -9.663 1.00 95.31 72 ILE A C 1
ATOM 553 O O . ILE A 1 72 ? 10.522 -6.583 -9.157 1.00 95.31 72 ILE A O 1
ATOM 557 N N . PHE A 1 73 ? 8.385 -5.898 -9.046 1.00 94.81 73 PHE A N 1
ATOM 558 C CA . PHE A 1 73 ? 8.533 -5.247 -7.748 1.00 94.81 73 PHE A CA 1
ATOM 559 C C . PHE A 1 73 ? 8.934 -6.245 -6.662 1.00 94.81 73 PHE A C 1
ATOM 561 O O . PHE A 1 73 ? 9.874 -5.974 -5.922 1.00 94.81 73 PHE A O 1
ATOM 568 N N . ASP A 1 74 ? 8.299 -7.410 -6.580 1.00 93.44 74 ASP A N 1
ATOM 569 C CA . ASP A 1 74 ? 8.654 -8.405 -5.565 1.00 93.44 74 ASP A CA 1
ATOM 570 C C . ASP A 1 74 ? 10.061 -8.997 -5.759 1.00 93.44 74 ASP A C 1
ATOM 572 O O . ASP A 1 74 ? 10.762 -9.262 -4.779 1.00 93.44 74 ASP A O 1
ATOM 576 N N . GLU A 1 75 ? 10.506 -9.175 -7.007 1.00 95.38 75 GLU A N 1
ATOM 577 C CA . GLU A 1 75 ? 11.879 -9.589 -7.315 1.00 95.38 75 GLU A CA 1
ATOM 578 C C . GLU A 1 75 ? 12.903 -8.550 -6.833 1.00 95.38 75 GLU A C 1
ATOM 580 O O . GLU A 1 75 ? 13.902 -8.918 -6.210 1.00 95.38 75 GLU A O 1
ATOM 585 N N . GLU A 1 76 ? 12.668 -7.260 -7.095 1.00 95.94 76 GLU A N 1
ATOM 586 C CA . GLU A 1 76 ? 13.572 -6.191 -6.651 1.00 95.94 76 GLU A CA 1
ATOM 587 C C . GLU A 1 76 ? 13.550 -6.017 -5.123 1.00 95.94 76 GLU A C 1
ATOM 589 O O . GLU A 1 76 ? 14.614 -5.882 -4.513 1.00 95.94 76 GLU A O 1
ATOM 594 N N . ALA A 1 77 ? 12.383 -6.140 -4.478 1.00 93.31 77 ALA A N 1
ATOM 595 C CA . ALA A 1 77 ? 12.274 -6.152 -3.016 1.00 93.31 77 ALA A CA 1
ATOM 596 C C . ALA A 1 77 ? 13.145 -7.253 -2.390 1.00 93.31 77 ALA A C 1
ATOM 598 O O . ALA A 1 77 ? 13.834 -7.025 -1.392 1.00 93.31 77 ALA A O 1
ATOM 599 N N . GLY A 1 78 ? 13.137 -8.448 -2.997 1.00 92.94 78 GLY A N 1
ATOM 600 C CA . GLY A 1 78 ? 13.939 -9.592 -2.567 1.00 92.94 78 GLY A CA 1
ATOM 601 C C . GLY A 1 78 ? 15.446 -9.374 -2.712 1.00 92.94 78 GLY A C 1
ATOM 602 O O . GLY A 1 78 ? 16.205 -9.800 -1.844 1.00 92.94 78 GLY A O 1
ATOM 603 N N . LYS A 1 79 ? 15.889 -8.681 -3.768 1.00 94.19 79 LYS A N 1
ATOM 604 C CA . LYS A 1 79 ? 17.310 -8.348 -3.979 1.00 94.19 79 LYS A CA 1
ATOM 605 C C . LYS A 1 79 ? 17.824 -7.309 -2.984 1.00 94.19 79 LYS A C 1
ATOM 607 O O . LYS A 1 79 ? 18.983 -7.383 -2.586 1.00 94.19 79 LYS A O 1
ATOM 612 N N . ILE A 1 80 ? 16.982 -6.344 -2.611 1.00 88.88 80 ILE A N 1
ATOM 613 C CA . ILE A 1 80 ? 17.344 -5.233 -1.715 1.00 88.88 80 ILE A CA 1
ATOM 614 C C . ILE A 1 80 ? 17.157 -5.616 -0.237 1.00 88.88 80 ILE A C 1
ATOM 616 O O . ILE A 1 80 ? 17.833 -5.071 0.630 1.00 88.88 80 ILE A O 1
ATOM 620 N N . GLY A 1 81 ? 16.295 -6.592 0.063 1.00 88.94 81 GLY A N 1
ATOM 621 C CA . GLY A 1 81 ? 16.103 -7.108 1.420 1.00 88.94 81 GLY A CA 1
ATOM 622 C C . GLY A 1 81 ? 15.133 -6.287 2.275 1.00 88.94 81 GLY A C 1
ATOM 623 O O . GLY A 1 81 ? 15.268 -6.271 3.493 1.00 88.94 81 GLY A O 1
ATOM 624 N N . VAL A 1 82 ? 14.139 -5.635 1.659 1.00 84.44 82 VAL A N 1
ATOM 625 C CA . VAL A 1 82 ? 13.185 -4.724 2.333 1.00 84.44 82 VAL A CA 1
ATOM 626 C C . VAL A 1 82 ? 12.258 -5.442 3.334 1.00 84.44 82 VAL A C 1
ATOM 628 O O . VAL A 1 82 ? 11.692 -4.821 4.227 1.00 84.44 82 VAL A O 1
ATOM 631 N N . GLY A 1 83 ? 12.091 -6.764 3.222 1.00 83.12 83 GLY A N 1
ATOM 632 C CA . GLY A 1 83 ? 11.277 -7.556 4.159 1.00 83.12 83 GLY A CA 1
ATOM 633 C C . GLY A 1 83 ? 9.759 -7.471 3.940 1.00 83.12 83 GLY A C 1
ATOM 634 O O . GLY A 1 83 ? 9.020 -8.237 4.554 1.00 83.12 83 GLY A O 1
ATOM 635 N N . VAL A 1 84 ? 9.291 -6.628 3.014 1.00 87.88 84 VAL A N 1
ATOM 636 C CA . VAL A 1 84 ? 7.906 -6.578 2.514 1.00 87.88 84 VAL A CA 1
ATOM 637 C C . VAL A 1 84 ? 7.899 -6.672 0.984 1.00 87.88 84 VAL A C 1
ATOM 639 O O . VAL A 1 84 ? 8.876 -6.316 0.333 1.00 87.88 84 VAL A O 1
ATOM 642 N N . GLY A 1 85 ? 6.822 -7.213 0.411 1.00 89.56 85 GLY A N 1
ATOM 643 C CA . GLY A 1 85 ? 6.581 -7.236 -1.036 1.00 89.56 85 GLY A CA 1
ATOM 644 C C . GLY A 1 85 ? 5.137 -6.844 -1.331 1.00 89.56 85 GLY A C 1
ATOM 645 O O . GLY A 1 85 ? 4.261 -7.078 -0.494 1.00 89.56 85 GLY A O 1
ATOM 646 N N . ARG A 1 86 ? 4.889 -6.270 -2.508 1.00 91.00 86 ARG A N 1
ATOM 647 C CA . ARG A 1 86 ? 3.589 -5.700 -2.892 1.00 91.00 86 ARG A CA 1
ATOM 648 C C . ARG A 1 86 ? 2.484 -6.750 -2.976 1.00 91.00 86 ARG A C 1
ATOM 650 O O . ARG A 1 86 ? 1.360 -6.504 -2.543 1.00 91.00 86 ARG A O 1
ATOM 657 N N . THR A 1 87 ? 2.800 -7.970 -3.417 1.00 89.56 87 THR A N 1
ATOM 658 C CA . THR A 1 87 ? 1.804 -9.062 -3.448 1.00 89.56 87 THR A CA 1
ATOM 659 C C . THR A 1 87 ? 1.520 -9.669 -2.073 1.00 89.56 87 THR A C 1
ATOM 661 O O . THR A 1 87 ? 0.588 -10.468 -1.920 1.00 89.56 87 THR A O 1
ATOM 664 N N . ARG A 1 88 ? 2.318 -9.298 -1.063 1.00 89.62 88 ARG A N 1
ATOM 665 C CA . ARG A 1 88 ? 2.293 -9.844 0.298 1.00 89.62 88 ARG A CA 1
ATOM 666 C C . ARG A 1 88 ? 2.016 -8.771 1.352 1.00 89.62 88 ARG A C 1
ATOM 668 O O . ARG A 1 88 ? 2.418 -8.935 2.501 1.00 89.62 88 ARG A O 1
ATOM 675 N N . CYS A 1 89 ? 1.322 -7.700 0.980 1.00 92.38 89 CYS A N 1
ATOM 676 C CA . CYS A 1 89 ? 0.900 -6.666 1.914 1.00 92.38 89 CYS A CA 1
ATOM 677 C C . CYS A 1 89 ? -0.535 -6.187 1.667 1.00 92.38 89 CYS A C 1
ATOM 679 O O . CYS A 1 89 ? -1.150 -6.437 0.624 1.00 92.38 89 CYS A O 1
ATOM 681 N N . ILE A 1 90 ? -1.069 -5.488 2.663 1.00 92.94 90 ILE A N 1
ATOM 682 C CA . ILE A 1 90 ? -2.255 -4.646 2.529 1.00 92.94 90 ILE A CA 1
ATOM 683 C C . ILE A 1 90 ? -1.793 -3.223 2.214 1.00 92.94 90 ILE A C 1
ATOM 685 O O . ILE A 1 90 ? -0.817 -2.756 2.799 1.00 92.94 90 ILE A O 1
ATOM 689 N N . PHE A 1 91 ? -2.483 -2.563 1.286 1.00 91.12 91 PHE A N 1
ATOM 690 C CA . PHE A 1 91 ? -2.217 -1.176 0.912 1.00 91.12 91 PHE A CA 1
ATOM 691 C C . PHE A 1 91 ? -3.132 -0.253 1.709 1.00 91.12 91 PHE A C 1
ATOM 693 O O . PHE A 1 91 ? -4.324 -0.534 1.852 1.00 91.12 91 PHE A O 1
ATOM 700 N N . ALA A 1 92 ? -2.577 0.835 2.223 1.00 90.19 92 ALA A N 1
ATOM 701 C CA . ALA A 1 92 ? -3.316 1.860 2.945 1.00 90.19 92 ALA A CA 1
ATOM 702 C C . ALA A 1 92 ? -2.720 3.248 2.670 1.00 90.19 92 ALA A C 1
ATOM 704 O O . ALA A 1 92 ? -1.677 3.385 2.036 1.00 90.19 92 ALA A O 1
ATOM 705 N N . TYR A 1 93 ? -3.362 4.275 3.201 1.00 87.88 93 TYR A N 1
ATOM 706 C CA . TYR A 1 93 ? -2.912 5.657 3.185 1.00 87.88 93 TYR A CA 1
ATOM 707 C C . TYR A 1 93 ? -2.592 6.092 4.613 1.00 87.88 93 TYR A C 1
ATOM 709 O O . TYR A 1 93 ? -3.344 5.763 5.536 1.00 87.88 93 TYR A O 1
ATOM 717 N N . PRO A 1 94 ? -1.510 6.854 4.834 1.00 86.56 94 PRO A N 1
ATOM 718 C CA . PRO A 1 94 ? -1.157 7.315 6.175 1.00 86.56 94 PRO A CA 1
ATOM 719 C C . PRO A 1 94 ? -2.130 8.386 6.700 1.00 86.56 94 PRO A C 1
ATOM 721 O O . PRO A 1 94 ? -2.135 8.690 7.889 1.00 86.56 94 PRO A O 1
ATOM 724 N N . ARG A 1 95 ? -2.944 8.975 5.815 1.00 78.12 95 ARG A N 1
ATOM 725 C CA . ARG A 1 95 ? -3.940 10.016 6.097 1.00 78.12 95 ARG A CA 1
ATOM 726 C C . ARG A 1 95 ? -5.208 9.754 5.286 1.00 78.12 95 ARG A C 1
ATOM 728 O O . ARG A 1 95 ? -5.182 8.943 4.365 1.00 78.12 95 ARG A O 1
ATOM 735 N N . ASN A 1 96 ? -6.310 10.419 5.636 1.00 75.00 96 ASN A N 1
ATOM 736 C CA . ASN A 1 96 ? -7.570 10.254 4.915 1.00 75.00 96 ASN A CA 1
ATOM 737 C C . ASN A 1 96 ? -7.377 10.699 3.447 1.00 75.00 96 ASN A C 1
ATOM 739 O O . ASN A 1 96 ? -7.071 11.867 3.216 1.00 75.00 96 ASN A O 1
ATOM 743 N N . PRO A 1 97 ? -7.546 9.814 2.451 1.00 66.88 97 PRO A N 1
ATOM 744 C CA . PRO A 1 97 ? -7.340 10.166 1.050 1.00 66.88 97 PRO A CA 1
ATOM 745 C C . PRO A 1 97 ? -8.369 11.172 0.518 1.00 66.88 97 PRO A C 1
ATOM 747 O O . PRO A 1 97 ? -8.116 11.777 -0.510 1.00 66.88 97 PRO A O 1
ATOM 750 N N . GLU A 1 98 ? -9.483 11.452 1.203 1.00 64.44 98 GLU A N 1
ATOM 751 C CA . GLU A 1 98 ? -10.358 12.580 0.831 1.00 64.44 98 GLU A CA 1
ATOM 752 C C . GLU A 1 98 ? -9.626 13.933 0.880 1.00 64.44 98 GLU A C 1
ATOM 754 O O . GLU A 1 98 ? -10.023 14.868 0.186 1.00 64.44 98 GLU A O 1
ATOM 759 N N . SER A 1 99 ? -8.536 14.041 1.653 1.00 58.75 99 SER A N 1
ATOM 760 C CA . SER A 1 99 ? -7.648 15.208 1.626 1.00 58.75 99 SER A CA 1
ATOM 761 C C . SER A 1 99 ? -6.544 15.134 0.560 1.00 58.75 99 SER A C 1
ATOM 763 O O . SER A 1 99 ? -5.759 16.070 0.456 1.00 58.75 99 SER A O 1
ATOM 765 N N . ILE A 1 100 ? -6.457 14.040 -0.208 1.00 53.41 100 ILE A N 1
ATOM 766 C CA . ILE A 1 100 ? -5.410 13.767 -1.206 1.00 53.41 100 ILE A CA 1
ATOM 767 C C . ILE A 1 100 ? -6.096 13.479 -2.553 1.00 53.41 100 ILE A C 1
ATOM 769 O O . ILE A 1 100 ? -6.617 12.394 -2.799 1.00 53.41 100 ILE A O 1
ATOM 773 N N . HIS A 1 101 ? -6.152 14.472 -3.441 1.00 50.03 101 HIS A N 1
ATOM 774 C CA . HIS A 1 101 ? -6.926 14.396 -4.683 1.00 50.03 101 HIS A CA 1
ATOM 775 C C . HIS A 1 101 ? -6.567 13.185 -5.586 1.00 50.03 101 HIS A C 1
ATOM 777 O O . HIS A 1 101 ? -5.440 13.045 -6.046 1.00 50.03 101 HIS A O 1
ATOM 783 N N . ASN A 1 102 ? -7.575 12.354 -5.898 1.00 49.00 102 ASN A N 1
ATOM 784 C CA . ASN A 1 102 ? -7.812 11.521 -7.100 1.00 49.00 102 ASN A CA 1
ATOM 785 C C . ASN A 1 102 ? -6.712 10.623 -7.728 1.00 49.00 102 ASN A C 1
ATOM 787 O O . ASN A 1 102 ? -7.024 9.924 -8.692 1.00 49.00 102 ASN A O 1
ATOM 791 N N . ARG A 1 103 ? -5.464 10.572 -7.251 1.00 54.59 103 ARG A N 1
ATOM 792 C CA . ARG A 1 103 ? -4.381 9.837 -7.949 1.00 54.59 103 ARG A CA 1
ATOM 793 C C . ARG A 1 103 ? -4.080 8.433 -7.429 1.00 54.59 103 ARG A C 1
ATOM 795 O O . ARG A 1 103 ? -3.401 7.673 -8.107 1.00 54.59 103 ARG A O 1
ATOM 802 N N . LEU A 1 104 ? -4.606 8.063 -6.266 1.00 59.16 104 LEU A N 1
ATOM 803 C CA . LEU A 1 104 ? -4.160 6.869 -5.543 1.00 59.16 104 LEU A CA 1
ATOM 804 C C . LEU A 1 104 ? -5.076 5.641 -5.672 1.00 59.16 104 LEU A C 1
ATOM 806 O O . LEU A 1 104 ? -4.876 4.658 -4.963 1.00 59.16 104 LEU A O 1
ATOM 810 N N . GLY A 1 105 ? -6.069 5.676 -6.564 1.00 64.75 105 GLY A N 1
ATOM 811 C CA . GLY A 1 105 ? -6.932 4.522 -6.840 1.00 64.75 105 GLY A CA 1
ATOM 812 C C . GLY A 1 105 ? -8.163 4.374 -5.939 1.00 64.75 105 GLY A C 1
ATOM 813 O O . GLY A 1 105 ? -8.895 3.409 -6.118 1.00 64.75 105 GLY A O 1
ATOM 814 N N . PHE A 1 106 ? -8.416 5.324 -5.032 1.00 76.12 106 PHE A N 1
ATOM 815 C CA . PHE A 1 106 ? -9.697 5.452 -4.330 1.00 76.12 106 PHE A CA 1
ATOM 816 C C . PHE A 1 106 ? -10.739 6.123 -5.238 1.00 76.12 106 PHE A C 1
ATOM 818 O O . PHE A 1 106 ? -10.524 7.247 -5.698 1.00 76.12 106 PHE A O 1
ATOM 825 N N . ASP A 1 107 ? -11.874 5.461 -5.467 1.00 77.69 107 ASP A N 1
ATOM 826 C CA . ASP A 1 107 ? -13.060 6.047 -6.100 1.00 77.69 107 ASP A CA 1
ATOM 827 C C . ASP A 1 107 ? -14.210 6.106 -5.076 1.00 77.69 107 ASP A C 1
ATOM 829 O O . ASP A 1 107 ? -14.795 5.073 -4.749 1.00 77.69 107 ASP A O 1
ATOM 833 N N . PRO A 1 108 ? -14.610 7.296 -4.584 1.00 75.56 108 PRO A N 1
ATOM 834 C CA . PRO A 1 108 ? -15.639 7.425 -3.543 1.00 75.56 108 PRO A CA 1
ATOM 835 C C . PRO A 1 108 ? -17.023 6.893 -3.957 1.00 75.56 108 PRO A C 1
ATOM 837 O O . PRO A 1 108 ? -17.900 6.689 -3.108 1.00 75.56 108 PRO A O 1
ATOM 840 N N . ARG A 1 109 ? -17.248 6.664 -5.258 1.00 76.81 109 ARG A N 1
ATOM 841 C CA . ARG A 1 109 ? -18.495 6.083 -5.775 1.00 76.81 109 ARG A CA 1
ATOM 842 C C . ARG A 1 109 ? -18.555 4.577 -5.544 1.00 76.81 109 ARG A C 1
ATOM 844 O O . ARG A 1 109 ? -19.632 4.062 -5.258 1.00 76.81 109 ARG A O 1
ATOM 851 N N . THR A 1 110 ? -17.427 3.881 -5.651 1.00 79.06 110 THR A N 1
ATOM 852 C CA . THR A 1 110 ? -17.359 2.413 -5.546 1.00 79.06 110 THR A CA 1
ATOM 853 C C . THR A 1 110 ? -16.728 1.942 -4.248 1.00 79.06 110 THR A C 1
ATOM 855 O O . THR A 1 110 ? -17.004 0.831 -3.805 1.00 79.06 110 THR A O 1
ATOM 858 N N . ASP A 1 111 ? -15.951 2.800 -3.600 1.00 83.12 111 ASP A N 1
ATOM 859 C CA . ASP A 1 111 ? -15.168 2.460 -2.426 1.00 83.12 111 ASP A CA 1
ATOM 860 C C . ASP A 1 111 ? -15.723 3.145 -1.175 1.00 83.12 111 ASP A C 1
ATOM 862 O O . ASP A 1 111 ? -16.439 4.150 -1.220 1.00 83.12 111 ASP A O 1
ATOM 866 N N . ILE A 1 112 ? -15.375 2.575 -0.030 1.00 82.44 112 ILE A N 1
ATOM 867 C CA . ILE A 1 112 ? -15.538 3.161 1.295 1.00 82.44 112 ILE A CA 1
ATOM 868 C C . ILE A 1 112 ? -14.176 3.239 1.971 1.00 82.44 112 ILE A C 1
ATOM 870 O O . ILE A 1 112 ? -13.291 2.417 1.723 1.00 82.44 112 ILE A O 1
ATOM 874 N N . LEU A 1 113 ? -14.022 4.211 2.864 1.00 85.62 113 LEU A N 1
ATOM 875 C CA . LEU A 1 113 ? -12.818 4.335 3.671 1.00 85.62 113 LEU A CA 1
ATOM 876 C C . LEU A 1 113 ? -13.000 3.639 5.011 1.00 85.62 113 LEU A C 1
ATOM 878 O O . LEU A 1 113 ? -13.887 3.962 5.805 1.00 85.62 113 LEU A O 1
ATOM 882 N N . VAL A 1 114 ? -12.119 2.680 5.260 1.00 87.75 114 VAL A N 1
ATOM 883 C CA . VAL A 1 114 ? -12.004 1.977 6.531 1.00 87.75 114 VAL A CA 1
ATOM 884 C C . VAL A 1 114 ? -10.752 2.482 7.222 1.00 87.75 114 VAL A C 1
ATOM 886 O O . VAL A 1 114 ? -9.655 2.427 6.676 1.00 87.75 114 VAL A O 1
ATOM 889 N N . GLU A 1 115 ? -10.913 2.982 8.435 1.00 90.38 115 GLU A N 1
ATOM 890 C CA . GLU A 1 115 ? -9.792 3.323 9.291 1.00 90.38 115 GLU A CA 1
ATOM 891 C C . GLU A 1 115 ? -9.298 2.058 10.000 1.00 90.38 115 GLU A C 1
ATOM 893 O O . GLU A 1 115 ? -10.091 1.276 10.535 1.00 90.38 115 GLU A O 1
ATOM 898 N N . ALA A 1 116 ? -7.986 1.847 10.001 1.00 91.81 116 ALA A N 1
ATOM 899 C CA . ALA A 1 116 ? -7.346 0.662 10.546 1.00 91.81 116 ALA A CA 1
ATOM 900 C C . ALA A 1 116 ? -6.219 1.034 11.511 1.00 91.81 116 ALA A C 1
ATOM 902 O O . ALA A 1 116 ? -5.395 1.893 11.211 1.00 91.81 116 ALA A O 1
ATOM 903 N N . MET A 1 117 ? -6.146 0.337 12.645 1.00 93.06 117 MET A N 1
ATOM 904 C CA . MET A 1 117 ? -5.021 0.450 13.574 1.00 93.06 117 MET A CA 1
ATOM 905 C C . MET A 1 117 ? -3.953 -0.589 13.238 1.00 93.06 117 MET A C 1
ATOM 907 O O . MET A 1 117 ? -4.194 -1.799 13.301 1.00 93.06 117 MET A O 1
ATOM 911 N N . ILE A 1 118 ? -2.745 -0.134 12.929 1.00 93.56 118 ILE A N 1
ATOM 912 C CA . ILE A 1 118 ? -1.642 -0.997 12.490 1.00 93.56 118 ILE A CA 1
ATOM 913 C C . ILE A 1 118 ? -0.372 -0.740 13.287 1.00 93.56 118 ILE A C 1
ATOM 915 O O . ILE A 1 118 ? -0.175 0.350 13.813 1.00 93.56 118 ILE A O 1
ATOM 919 N N . ASN A 1 119 ? 0.508 -1.734 13.347 1.00 92.25 119 ASN A N 1
ATOM 920 C CA . ASN A 1 119 ? 1.808 -1.580 13.980 1.00 92.25 119 ASN A CA 1
ATOM 921 C C . ASN A 1 119 ? 2.729 -0.699 13.112 1.00 92.25 119 ASN A C 1
ATOM 923 O O . ASN A 1 119 ? 3.119 -1.096 12.013 1.00 92.25 119 ASN A O 1
ATOM 927 N N . SER A 1 120 ? 3.107 0.483 13.611 1.00 90.25 120 SER A N 1
ATOM 928 C CA . SER A 1 120 ? 3.960 1.416 12.860 1.00 90.25 120 SER A CA 1
ATOM 929 C C . SER A 1 120 ? 5.423 0.977 12.727 1.00 90.25 120 SER A C 1
ATOM 931 O O . SER A 1 120 ? 6.154 1.577 11.942 1.00 90.25 120 SER A O 1
ATOM 933 N N . GLU A 1 121 ? 5.864 -0.019 13.504 1.00 88.69 121 GLU A N 1
ATOM 934 C CA . GLU A 1 121 ? 7.232 -0.561 13.446 1.00 88.69 121 GLU A CA 1
ATOM 935 C C . GLU A 1 121 ? 7.429 -1.533 12.278 1.00 88.69 121 GLU A C 1
ATOM 937 O O . GLU A 1 121 ? 8.540 -1.678 11.778 1.00 88.69 121 GLU A O 1
ATOM 942 N N . THR A 1 122 ? 6.368 -2.231 11.862 1.00 90.88 122 THR A N 1
ATOM 943 C CA . THR A 1 122 ? 6.440 -3.253 10.804 1.00 90.88 122 THR A CA 1
ATOM 944 C C . THR A 1 122 ? 5.882 -2.770 9.474 1.00 90.88 122 THR A C 1
ATOM 946 O O . THR A 1 122 ? 6.233 -3.319 8.432 1.00 90.88 122 THR A O 1
ATOM 949 N N . ALA A 1 123 ? 5.012 -1.760 9.490 1.00 94.06 123 ALA A N 1
ATOM 950 C CA . ALA A 1 123 ? 4.507 -1.143 8.277 1.00 94.06 123 ALA A CA 1
ATOM 951 C C . ALA A 1 123 ? 5.550 -0.218 7.641 1.00 94.06 123 ALA A C 1
ATOM 953 O O . ALA A 1 123 ? 6.284 0.499 8.326 1.00 94.06 123 ALA A O 1
ATOM 954 N N . MET A 1 124 ? 5.562 -0.208 6.315 1.00 94.56 124 MET A N 1
ATOM 955 C CA . MET A 1 124 ? 6.464 0.606 5.505 1.00 94.56 124 MET A CA 1
ATOM 956 C C . MET A 1 124 ? 5.664 1.638 4.715 1.00 94.56 124 MET A C 1
ATOM 958 O O . MET A 1 124 ? 4.481 1.435 4.463 1.00 94.56 124 MET A O 1
ATOM 962 N N . VAL A 1 125 ? 6.296 2.733 4.315 1.00 92.50 125 VAL A N 1
ATOM 963 C CA . VAL A 1 125 ? 5.724 3.754 3.435 1.00 92.50 125 VAL A CA 1
ATOM 964 C C . VAL A 1 125 ? 6.593 3.852 2.197 1.00 92.50 125 VAL A C 1
ATOM 966 O O . VAL A 1 125 ? 7.810 4.001 2.308 1.00 92.50 125 VAL A O 1
ATOM 969 N N . ALA A 1 126 ? 5.957 3.767 1.037 1.00 92.00 126 ALA A N 1
ATOM 970 C CA . ALA A 1 126 ? 6.560 3.984 -0.268 1.00 92.00 126 ALA A CA 1
ATOM 971 C C . ALA A 1 126 ? 5.842 5.132 -0.993 1.00 92.00 126 ALA A C 1
ATOM 973 O O . ALA A 1 126 ? 4.759 5.550 -0.582 1.00 92.00 126 ALA A O 1
ATOM 974 N N . ASN A 1 127 ? 6.427 5.624 -2.085 1.00 88.94 127 ASN A N 1
ATOM 975 C CA . ASN A 1 127 ? 5.762 6.568 -2.980 1.00 88.94 127 ASN A CA 1
ATOM 976 C C . ASN A 1 127 ? 5.116 5.808 -4.155 1.00 88.94 127 ASN A C 1
ATOM 978 O O . ASN A 1 127 ? 5.804 5.171 -4.957 1.00 88.94 127 ASN A O 1
ATOM 982 N N . ALA A 1 128 ? 3.786 5.873 -4.258 1.00 87.38 128 ALA A N 1
ATOM 983 C CA . ALA A 1 128 ? 3.003 5.212 -5.304 1.00 87.38 128 ALA A CA 1
ATOM 984 C C . ALA A 1 128 ? 3.270 5.768 -6.717 1.00 87.38 128 ALA A C 1
ATOM 986 O O . ALA A 1 128 ? 2.980 5.098 -7.713 1.00 87.38 128 ALA A O 1
ATOM 987 N N . GLU A 1 129 ? 3.850 6.963 -6.838 1.00 86.69 129 GLU A N 1
ATOM 988 C CA . GLU A 1 129 ? 4.230 7.549 -8.124 1.00 86.69 129 GLU A CA 1
ATOM 989 C C . GLU A 1 129 ? 5.241 6.676 -8.867 1.00 86.69 129 GLU A C 1
ATOM 991 O O . GLU A 1 129 ? 5.057 6.408 -10.050 1.00 86.69 129 GLU A O 1
ATOM 996 N N . TYR A 1 130 ? 6.236 6.111 -8.177 1.00 90.88 130 TYR A N 1
ATOM 997 C CA . TYR A 1 130 ? 7.202 5.217 -8.821 1.00 90.88 130 TYR A CA 1
ATOM 998 C C . TYR A 1 130 ? 6.555 3.933 -9.349 1.00 90.88 130 TYR A C 1
ATOM 1000 O O . TYR A 1 130 ? 7.009 3.380 -10.349 1.00 90.88 130 TYR A O 1
ATOM 1008 N N . TYR A 1 131 ? 5.472 3.465 -8.719 1.00 89.94 131 TYR A N 1
ATOM 1009 C CA . TYR A 1 131 ? 4.679 2.361 -9.256 1.00 89.94 131 TYR A CA 1
ATOM 1010 C C . TYR A 1 131 ? 3.961 2.763 -10.550 1.00 89.94 131 TYR A C 1
ATOM 1012 O O . TYR A 1 131 ? 3.958 2.012 -11.528 1.00 89.94 131 TYR A O 1
ATOM 1020 N N . THR A 1 132 ? 3.395 3.969 -10.571 1.00 88.06 132 THR A N 1
ATOM 1021 C CA . THR A 1 132 ? 2.713 4.540 -11.740 1.00 88.06 132 THR A CA 1
ATOM 1022 C C . THR A 1 132 ? 3.686 4.775 -12.898 1.00 88.06 132 THR A C 1
ATOM 1024 O O . THR A 1 132 ? 3.389 4.413 -14.038 1.00 88.06 132 THR A O 1
ATOM 1027 N N . GLU A 1 133 ? 4.881 5.290 -12.612 1.00 91.12 133 GLU A N 1
ATOM 1028 C CA . GLU A 1 133 ? 5.956 5.446 -13.591 1.00 91.12 133 GLU A CA 1
ATOM 1029 C C . GLU A 1 133 ? 6.451 4.092 -14.107 1.00 91.12 133 GLU A C 1
ATOM 1031 O O . GLU A 1 133 ? 6.578 3.893 -15.313 1.00 91.12 133 GLU A O 1
ATOM 1036 N N . ALA A 1 134 ? 6.646 3.102 -13.234 1.00 92.25 134 ALA A N 1
ATOM 1037 C CA . ALA A 1 134 ? 7.020 1.762 -13.676 1.00 92.25 134 ALA A CA 1
ATOM 1038 C C . ALA A 1 134 ? 5.968 1.149 -14.621 1.00 92.25 134 ALA A C 1
ATOM 1040 O O . ALA A 1 134 ? 6.329 0.520 -15.619 1.00 92.25 134 ALA A O 1
ATOM 1041 N N . ALA A 1 135 ? 4.677 1.367 -14.343 1.00 90.81 135 ALA A N 1
ATOM 1042 C CA . ALA A 1 135 ? 3.580 0.935 -15.204 1.00 90.81 135 ALA A CA 1
ATOM 1043 C C . ALA A 1 135 ? 3.598 1.638 -16.571 1.00 90.81 135 ALA A C 1
ATOM 1045 O O . ALA A 1 135 ? 3.453 0.968 -17.593 1.00 90.81 135 ALA A O 1
ATOM 1046 N N . SER A 1 136 ? 3.825 2.957 -16.613 1.00 90.88 136 SER A N 1
ATOM 1047 C CA . SER A 1 136 ? 3.876 3.730 -17.868 1.00 90.88 136 SER A CA 1
ATOM 1048 C C . SER A 1 136 ? 5.048 3.316 -18.769 1.00 90.88 136 SER A C 1
ATOM 1050 O O . SER A 1 136 ? 4.969 3.404 -19.994 1.00 90.88 136 SER A O 1
ATOM 1052 N N . ARG A 1 137 ? 6.138 2.823 -18.167 1.00 91.06 137 ARG A N 1
ATOM 1053 C CA . ARG A 1 137 ? 7.347 2.371 -18.868 1.00 91.06 137 ARG A CA 1
ATOM 1054 C C . ARG A 1 137 ? 7.336 0.896 -19.245 1.00 91.06 137 ARG A C 1
ATOM 1056 O O . ARG A 1 137 ? 8.232 0.472 -19.974 1.00 91.06 137 ARG A O 1
ATOM 1063 N N . LEU A 1 138 ? 6.351 0.116 -18.799 1.00 91.31 138 LEU A N 1
ATOM 1064 C CA . LEU A 1 138 ? 6.305 -1.320 -19.076 1.00 91.31 138 LEU A CA 1
ATOM 1065 C C . LEU A 1 138 ? 6.213 -1.617 -20.583 1.00 91.31 138 LEU A C 1
ATOM 1067 O O . LEU A 1 138 ? 6.862 -2.551 -21.055 1.00 91.31 138 LEU A O 1
ATOM 1071 N N . ASP A 1 139 ? 5.515 -0.771 -21.346 1.00 87.75 139 ASP A N 1
ATOM 1072 C CA . ASP A 1 139 ? 5.424 -0.864 -22.813 1.00 87.75 139 ASP A CA 1
ATOM 1073 C C . ASP A 1 139 ? 6.776 -0.636 -23.518 1.00 87.75 139 ASP A C 1
ATOM 1075 O O . ASP A 1 139 ? 6.977 -1.067 -24.654 1.00 87.75 139 ASP A O 1
ATOM 1079 N N . MET A 1 140 ? 7.734 0.004 -22.839 1.00 89.75 140 MET A N 1
ATOM 1080 C CA . MET A 1 140 ? 9.112 0.183 -23.311 1.00 89.75 140 MET A CA 1
ATOM 1081 C C . MET A 1 140 ? 10.024 -1.002 -22.932 1.00 89.75 140 MET A C 1
ATOM 1083 O O . MET A 1 140 ? 11.180 -1.049 -23.358 1.00 89.75 140 MET A O 1
ATOM 1087 N N . GLY A 1 141 ? 9.515 -1.962 -22.149 1.00 91.94 141 GLY A N 1
ATOM 1088 C CA . GLY A 1 141 ? 10.183 -3.195 -21.732 1.00 91.94 141 GLY A CA 1
ATOM 1089 C C . GLY A 1 141 ? 10.378 -3.322 -20.215 1.00 91.94 141 GLY A C 1
ATOM 1090 O O . GLY A 1 141 ? 10.488 -2.335 -19.489 1.00 91.94 141 GLY A O 1
ATOM 1091 N N . GLU A 1 142 ? 10.501 -4.564 -19.724 1.00 95.00 142 GLU A N 1
ATOM 1092 C CA . GLU A 1 142 ? 10.637 -4.851 -18.282 1.00 95.00 142 GLU A CA 1
ATOM 1093 C C . GLU A 1 142 ? 11.840 -4.159 -17.627 1.00 95.00 142 GLU A C 1
ATOM 1095 O O . GLU A 1 142 ? 11.771 -3.801 -16.456 1.00 95.00 142 GLU A O 1
ATOM 1100 N N . ASN A 1 143 ? 12.941 -3.958 -18.358 1.00 94.00 143 ASN A N 1
ATOM 1101 C CA . ASN A 1 143 ? 14.126 -3.290 -17.812 1.00 94.00 143 ASN A CA 1
ATOM 1102 C C . ASN A 1 143 ? 13.842 -1.829 -17.441 1.00 94.00 143 ASN A C 1
ATOM 1104 O O . ASN A 1 143 ? 14.311 -1.380 -16.402 1.00 94.00 143 ASN A O 1
ATOM 1108 N N . ALA A 1 144 ? 13.038 -1.119 -18.238 1.00 92.69 144 ALA A N 1
ATOM 1109 C CA . ALA A 1 144 ? 12.650 0.254 -17.931 1.00 92.69 144 ALA A CA 1
ATOM 1110 C C . ALA A 1 144 ? 11.745 0.306 -16.687 1.00 92.69 144 ALA A C 1
ATOM 1112 O O . ALA A 1 144 ? 11.934 1.152 -15.820 1.00 92.69 144 ALA A O 1
ATOM 1113 N N . ALA A 1 145 ? 10.814 -0.645 -16.544 1.00 94.44 145 ALA A N 1
ATOM 1114 C CA . ALA A 1 145 ? 9.989 -0.767 -15.338 1.00 94.44 145 ALA A CA 1
ATOM 1115 C C . ALA A 1 145 ? 10.812 -1.147 -14.086 1.00 94.44 145 ALA A C 1
ATOM 1117 O O . ALA A 1 145 ? 10.528 -0.671 -12.987 1.00 94.44 145 ALA A O 1
ATOM 1118 N N . ARG A 1 146 ? 11.857 -1.975 -14.237 1.00 96.06 146 ARG A N 1
ATOM 1119 C CA . ARG A 1 146 ? 12.750 -2.391 -13.138 1.00 96.06 146 ARG A CA 1
ATOM 1120 C C . ARG A 1 146 ? 13.529 -1.240 -12.521 1.00 96.06 146 ARG A C 1
ATOM 1122 O O . ARG A 1 146 ? 13.750 -1.261 -11.314 1.00 96.06 146 ARG A O 1
ATOM 1129 N N . GLU A 1 147 ? 13.945 -0.254 -13.312 1.00 94.88 147 GLU A N 1
ATOM 1130 C CA . GLU A 1 147 ? 14.644 0.926 -12.785 1.00 94.88 147 GLU A CA 1
ATOM 1131 C C . GLU A 1 147 ? 13.766 1.681 -11.779 1.00 94.88 147 GLU A C 1
ATOM 1133 O O . GLU A 1 147 ? 14.211 1.978 -10.672 1.00 94.88 147 GLU A O 1
ATOM 1138 N N . TRP A 1 148 ? 12.489 1.876 -12.107 1.00 94.56 148 TRP A N 1
ATOM 1139 C CA . TRP A 1 148 ? 11.514 2.505 -11.214 1.00 94.56 148 TRP A CA 1
ATOM 1140 C C . TRP A 1 148 ? 11.136 1.628 -10.021 1.00 94.56 148 TRP A C 1
ATOM 1142 O O . TRP A 1 148 ? 11.029 2.131 -8.905 1.00 94.56 148 TRP A O 1
ATOM 1152 N N . ALA A 1 149 ? 11.009 0.312 -10.215 1.00 94.38 149 ALA A N 1
ATOM 1153 C CA . ALA A 1 149 ? 10.793 -0.624 -9.111 1.00 94.38 149 ALA A CA 1
ATOM 1154 C C . ALA A 1 149 ? 11.950 -0.598 -8.100 1.00 94.38 149 ALA A C 1
ATOM 1156 O O . ALA A 1 149 ? 11.731 -0.677 -6.892 1.00 94.38 149 ALA A O 1
ATOM 1157 N N . LYS A 1 150 ? 13.189 -0.453 -8.580 1.00 95.50 150 LYS A N 1
ATOM 1158 C CA . LYS A 1 150 ? 14.360 -0.303 -7.717 1.00 95.50 150 LYS A CA 1
ATOM 1159 C C . LYS A 1 150 ? 14.277 0.986 -6.898 1.00 95.50 150 LYS A C 1
ATOM 1161 O O . LYS A 1 150 ? 14.461 0.915 -5.688 1.00 95.50 150 LYS A O 1
ATOM 1166 N N . ILE A 1 151 ? 13.965 2.120 -7.532 1.00 93.81 151 ILE A N 1
ATOM 1167 C CA . ILE A 1 151 ? 13.811 3.414 -6.844 1.00 93.81 151 ILE A CA 1
ATOM 1168 C C . ILE A 1 151 ? 12.706 3.323 -5.783 1.00 93.81 151 ILE A C 1
ATOM 1170 O O . ILE A 1 151 ? 12.954 3.643 -4.625 1.00 93.81 151 ILE A O 1
ATOM 1174 N N . TYR A 1 152 ? 11.540 2.768 -6.132 1.00 93.62 152 TYR A N 1
ATOM 1175 C CA . TYR A 1 152 ? 10.426 2.557 -5.199 1.00 93.62 152 TYR A CA 1
ATOM 1176 C C . TYR A 1 152 ? 10.855 1.871 -3.896 1.00 93.62 152 TYR A C 1
ATOM 1178 O O . TYR A 1 152 ? 10.462 2.290 -2.809 1.00 93.62 152 TYR A O 1
ATOM 1186 N N . TRP A 1 153 ? 11.678 0.825 -3.995 1.00 95.12 153 TRP A N 1
ATOM 1187 C CA . TRP A 1 153 ? 12.150 0.082 -2.827 1.00 95.12 153 TRP A CA 1
ATOM 1188 C C . TRP A 1 153 ? 13.350 0.704 -2.123 1.00 95.12 153 TRP A C 1
ATOM 1190 O O . TRP A 1 153 ? 13.557 0.418 -0.949 1.00 95.12 153 TRP A O 1
ATOM 1200 N N . GLN A 1 154 ? 14.159 1.510 -2.808 1.00 93.38 154 GLN A N 1
ATOM 1201 C CA . GLN A 1 154 ? 15.277 2.217 -2.181 1.00 93.38 154 GLN A CA 1
ATOM 1202 C C . GLN A 1 154 ? 14.800 3.382 -1.314 1.00 93.38 154 GLN A C 1
ATOM 1204 O O . GLN A 1 154 ? 15.401 3.635 -0.274 1.00 93.38 154 GLN A O 1
ATOM 1209 N N . GLU A 1 155 ? 13.705 4.028 -1.712 1.00 90.69 155 GLU A N 1
ATOM 1210 C CA . GLU A 1 155 ? 13.134 5.174 -0.999 1.00 90.69 155 GLU A CA 1
ATOM 1211 C C . GLU A 1 155 ? 12.156 4.772 0.115 1.00 90.69 155 GLU A C 1
ATOM 1213 O O . GLU A 1 155 ? 11.717 5.611 0.894 1.00 90.69 155 GLU A O 1
ATOM 1218 N N . VAL A 1 156 ? 11.805 3.488 0.233 1.00 92.44 156 VAL A N 1
ATOM 1219 C CA . VAL A 1 156 ? 10.865 3.019 1.257 1.00 92.44 156 VAL A CA 1
ATOM 1220 C C . VAL A 1 156 ? 11.397 3.281 2.674 1.00 92.44 156 VAL A C 1
ATOM 1222 O O . VAL A 1 156 ? 12.570 3.056 2.975 1.00 92.44 156 VAL A O 1
ATOM 1225 N N . LYS A 1 157 ? 10.520 3.694 3.593 1.00 91.69 157 LYS A N 1
ATOM 1226 C CA . LYS A 1 157 ? 10.882 3.926 5.002 1.00 91.69 157 LYS A CA 1
ATOM 1227 C C . LYS A 1 157 ? 9.850 3.364 5.979 1.00 91.69 157 LYS A C 1
ATOM 1229 O O . LYS A 1 157 ? 8.685 3.225 5.611 1.00 91.69 157 LYS A O 1
ATOM 1234 N N . PRO A 1 158 ? 10.230 3.052 7.230 1.00 92.50 158 PRO A N 1
ATOM 1235 C CA . PRO A 1 158 ? 9.270 2.638 8.250 1.00 92.50 158 PRO A CA 1
ATOM 1236 C C . PRO A 1 158 ? 8.197 3.704 8.495 1.00 92.50 158 PRO A C 1
ATOM 1238 O O . PRO A 1 158 ? 8.505 4.898 8.570 1.00 92.50 158 PRO A O 1
ATOM 1241 N N . LEU A 1 159 ? 6.945 3.286 8.698 1.00 92.06 159 LEU A N 1
ATOM 1242 C CA . LEU A 1 159 ? 5.824 4.205 8.928 1.00 92.06 159 LEU A CA 1
ATOM 1243 C C . LEU A 1 159 ? 6.046 5.097 10.150 1.00 92.06 159 LEU A C 1
ATOM 1245 O O . LEU A 1 159 ? 5.762 6.291 10.099 1.00 92.06 159 LEU A O 1
ATOM 1249 N N . ARG A 1 160 ? 6.608 4.554 11.234 1.00 90.81 160 ARG A N 1
ATOM 1250 C CA . ARG A 1 160 ? 6.965 5.358 12.411 1.00 90.81 160 ARG A CA 1
ATOM 1251 C C . ARG A 1 160 ? 7.905 6.514 12.064 1.00 90.81 160 ARG A C 1
ATOM 1253 O O . ARG A 1 160 ? 7.712 7.618 12.569 1.00 90.81 160 ARG A O 1
ATOM 1260 N N . GLN A 1 161 ? 8.913 6.258 11.229 1.00 91.06 161 GLN A N 1
ATOM 1261 C CA . GLN A 1 161 ? 9.860 7.281 10.796 1.00 91.06 161 GLN A CA 1
ATOM 1262 C C . GLN A 1 161 ? 9.159 8.320 9.911 1.00 91.06 161 GLN A C 1
ATOM 1264 O O . GLN A 1 161 ? 9.276 9.511 10.179 1.00 91.06 161 GLN A O 1
ATOM 1269 N N . TYR A 1 162 ? 8.374 7.873 8.925 1.00 89.88 162 TYR A N 1
ATOM 1270 C CA . TYR A 1 162 ? 7.586 8.757 8.059 1.00 89.88 162 TYR A CA 1
ATOM 1271 C C . TYR A 1 162 ? 6.688 9.714 8.864 1.00 89.88 162 TYR A C 1
ATOM 1273 O O . TYR A 1 162 ? 6.693 10.920 8.637 1.00 89.88 162 TYR A O 1
ATOM 1281 N N . LEU A 1 163 ? 5.959 9.200 9.859 1.00 85.88 163 LEU A N 1
ATOM 1282 C CA . LEU A 1 163 ? 5.087 10.018 10.707 1.00 85.88 163 LEU A CA 1
ATOM 1283 C C . LEU A 1 163 ? 5.868 11.001 11.595 1.00 85.88 163 LEU A C 1
ATOM 1285 O O . LEU A 1 163 ? 5.397 12.112 11.832 1.00 85.88 163 LEU A O 1
ATOM 1289 N N . ALA A 1 164 ? 7.050 10.616 12.085 1.00 86.19 164 ALA A N 1
ATOM 1290 C CA . ALA A 1 164 ? 7.894 11.474 12.920 1.00 86.19 164 ALA A CA 1
ATOM 1291 C C . ALA A 1 164 ? 8.507 12.652 12.143 1.00 86.19 164 ALA A C 1
ATOM 1293 O O . ALA A 1 164 ? 8.737 13.709 12.727 1.00 86.19 164 ALA A O 1
ATOM 1294 N N . GLU A 1 165 ? 8.748 12.479 10.842 1.00 85.44 165 GLU A N 1
ATOM 1295 C CA . GLU A 1 165 ? 9.262 13.525 9.948 1.00 85.44 165 GLU A CA 1
ATOM 1296 C C . GLU A 1 165 ? 8.212 14.611 9.639 1.00 85.44 165 GLU A C 1
ATOM 1298 O O . GLU A 1 165 ? 8.558 15.674 9.134 1.00 85.44 165 GLU A O 1
ATOM 1303 N N . GLY A 1 166 ? 6.944 14.396 10.009 1.00 72.56 166 GLY A N 1
ATOM 1304 C CA . GLY A 1 166 ? 5.897 15.415 9.915 1.00 72.56 166 GLY A CA 1
ATOM 1305 C C . GLY A 1 166 ? 5.351 15.647 8.504 1.00 72.56 166 GLY A C 1
ATOM 1306 O O . GLY A 1 166 ? 4.615 16.616 8.315 1.00 72.56 166 GLY A O 1
ATOM 1307 N N . HIS A 1 167 ? 5.660 14.754 7.554 1.00 68.38 167 HIS A N 1
ATOM 1308 C CA . HIS A 1 167 ? 5.183 14.799 6.164 1.00 68.38 167 HIS A CA 1
ATOM 1309 C C . HIS A 1 167 ? 3.675 15.007 6.101 1.00 68.38 167 HIS A C 1
ATOM 1311 O O . HIS A 1 167 ? 2.910 14.320 6.796 1.00 68.38 167 HIS A O 1
ATOM 1317 N N . SER A 1 168 ? 3.242 15.969 5.287 1.00 60.19 168 SER A N 1
ATOM 1318 C CA . SER A 1 168 ? 1.826 16.273 5.099 1.00 60.19 168 SER A CA 1
ATOM 1319 C C . SER A 1 168 ? 1.156 15.276 4.164 1.00 60.19 168 SER A C 1
ATOM 1321 O O . SER A 1 168 ? -0.053 15.073 4.306 1.00 60.19 168 SER A O 1
ATOM 1323 N N . GLY A 1 169 ? 1.925 14.624 3.280 1.00 56.38 169 GLY A N 1
ATOM 1324 C CA . GLY A 1 169 ? 1.404 13.675 2.293 1.00 56.38 169 GLY A CA 1
ATOM 1325 C C . GLY A 1 169 ? 0.429 14.339 1.318 1.00 56.38 169 GLY A C 1
ATOM 1326 O O . GLY A 1 169 ? -0.554 13.720 0.917 1.00 56.38 169 GLY A O 1
ATOM 1327 N N . SER A 1 170 ? 0.649 15.625 1.036 1.00 56.97 170 SER A N 1
ATOM 1328 C CA . SER A 1 170 ? -0.120 16.456 0.104 1.00 56.97 170 SER A CA 1
ATOM 1329 C C . SER A 1 170 ? 0.704 16.734 -1.151 1.00 56.97 170 S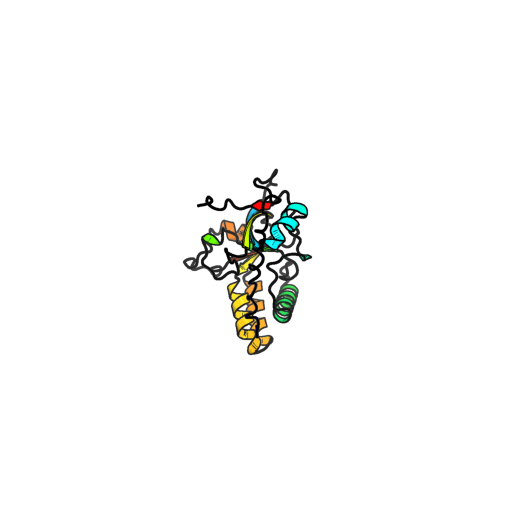ER A C 1
ATOM 1331 O O . SER A 1 170 ? 1.922 16.656 -1.099 1.00 56.97 170 SER A O 1
ATOM 1333 N N . GLU A 1 171 ? 0.076 17.144 -2.253 1.00 53.31 171 GLU A N 1
ATOM 1334 C CA . GLU A 1 171 ? 0.819 17.549 -3.463 1.00 53.31 171 GLU A CA 1
ATOM 1335 C C . GLU A 1 171 ? 1.744 18.761 -3.224 1.00 53.31 171 GLU A C 1
ATOM 1337 O O . GLU A 1 171 ? 2.741 18.909 -3.918 1.00 53.31 171 GLU A O 1
ATOM 1342 N N . ASP A 1 172 ? 1.444 19.584 -2.211 1.00 54.59 172 ASP A N 1
ATOM 1343 C CA . ASP A 1 172 ? 2.292 20.700 -1.758 1.00 54.59 172 ASP A CA 1
ATOM 1344 C C . ASP A 1 172 ? 3.455 20.257 -0.843 1.00 54.59 172 ASP A C 1
ATOM 1346 O O . ASP A 1 172 ? 4.175 21.087 -0.288 1.00 54.59 172 ASP A O 1
ATOM 1350 N N . ASP A 1 173 ? 3.591 18.952 -0.600 1.00 60.38 173 ASP A N 1
ATOM 1351 C CA . ASP A 1 173 ? 4.710 18.380 0.140 1.00 60.38 173 ASP A CA 1
ATOM 1352 C C . ASP A 1 173 ? 5.896 18.253 -0.827 1.00 60.38 173 ASP A C 1
ATOM 1354 O O . ASP A 1 173 ? 5.917 17.368 -1.678 1.00 60.38 173 ASP A O 1
ATOM 1358 N N . ASP A 1 174 ? 6.892 19.135 -0.692 1.00 56.56 174 ASP A N 1
ATOM 1359 C CA . ASP A 1 174 ? 8.146 19.109 -1.469 1.00 56.56 174 ASP A CA 1
ATOM 1360 C C . ASP A 1 174 ? 9.019 17.857 -1.176 1.00 56.56 174 ASP A C 1
ATOM 1362 O O . ASP A 1 174 ? 10.191 17.800 -1.558 1.00 56.56 174 ASP A O 1
ATOM 1366 N N . SER A 1 175 ? 8.494 16.859 -0.454 1.00 64.31 175 SER A N 1
ATOM 1367 C CA . SER A 1 175 ? 9.175 15.597 -0.175 1.00 64.31 175 SER A CA 1
ATOM 1368 C C . SER A 1 175 ? 8.999 14.566 -1.290 1.00 64.31 175 SER A C 1
ATOM 1370 O O . SER A 1 175 ? 8.039 14.576 -2.059 1.00 64.31 175 SER A O 1
ATOM 1372 N N . ASP A 1 176 ? 9.883 13.565 -1.295 1.00 67.00 176 ASP A N 1
ATOM 1373 C CA . ASP A 1 176 ? 9.808 12.391 -2.176 1.00 67.00 176 ASP A CA 1
ATOM 1374 C C . ASP A 1 176 ? 8.558 11.506 -1.935 1.00 67.00 176 ASP A C 1
ATOM 1376 O O . ASP A 1 176 ? 8.464 10.406 -2.475 1.00 67.00 176 ASP A O 1
ATOM 1380 N N . PHE A 1 177 ? 7.593 11.953 -1.118 1.00 71.06 177 PHE A N 1
ATOM 1381 C CA . PHE A 1 177 ? 6.381 11.235 -0.713 1.00 71.06 177 PHE A CA 1
ATOM 1382 C C . PHE A 1 177 ? 5.093 12.016 -0.999 1.00 71.06 177 PHE A C 1
ATOM 1384 O O . PHE A 1 177 ? 4.120 11.879 -0.256 1.00 71.06 177 PHE A O 1
ATOM 1391 N N . ALA A 1 178 ? 5.049 12.776 -2.095 1.00 72.12 178 ALA A N 1
ATOM 1392 C CA . ALA A 1 178 ? 3.830 13.446 -2.561 1.00 72.12 178 ALA A CA 1
ATOM 1393 C C . ALA A 1 178 ? 2.618 12.489 -2.685 1.00 72.12 178 ALA A C 1
ATOM 1395 O O . ALA A 1 178 ? 1.475 12.895 -2.479 1.00 72.12 178 ALA A O 1
ATOM 1396 N N . PHE A 1 179 ? 2.863 11.197 -2.953 1.00 79.62 179 PHE A N 1
ATOM 1397 C CA . PHE A 1 179 ? 1.838 10.152 -3.067 1.00 79.62 179 PHE A CA 1
ATOM 1398 C C . PHE A 1 179 ? 2.142 8.953 -2.150 1.00 79.62 179 PHE A C 1
ATOM 1400 O O . PHE A 1 179 ? 2.561 7.893 -2.628 1.00 79.62 179 PHE A O 1
ATOM 1407 N N . PRO A 1 180 ? 1.965 9.082 -0.822 1.00 86.94 180 PRO A N 1
ATOM 1408 C CA . PRO A 1 180 ? 2.399 8.058 0.116 1.00 86.94 180 PRO A CA 1
ATOM 1409 C C . PRO A 1 180 ? 1.435 6.862 0.138 1.00 86.94 180 PRO A C 1
ATOM 1411 O O . PRO A 1 180 ? 0.222 7.006 0.300 1.00 86.94 180 PRO A O 1
ATOM 1414 N N . GLU A 1 181 ? 1.997 5.661 0.055 1.00 89.44 181 GLU A N 1
ATOM 1415 C CA . GLU A 1 181 ? 1.296 4.382 0.165 1.00 89.44 181 GLU A CA 1
ATOM 1416 C C . GLU A 1 181 ? 1.913 3.564 1.301 1.00 89.44 181 GLU A C 1
ATOM 1418 O O . GLU A 1 181 ? 3.117 3.307 1.335 1.00 89.44 181 GLU A O 1
ATOM 1423 N N . VAL A 1 182 ? 1.079 3.151 2.250 1.00 92.75 182 VAL A N 1
ATOM 1424 C CA . VAL A 1 182 ? 1.473 2.310 3.379 1.00 92.75 182 VAL A CA 1
ATOM 1425 C C . VAL A 1 182 ? 1.358 0.840 2.982 1.00 92.75 182 VAL A C 1
ATOM 1427 O O . VAL A 1 182 ? 0.306 0.388 2.531 1.00 92.75 182 VAL A O 1
ATOM 1430 N N . LEU A 1 183 ? 2.427 0.084 3.216 1.00 94.00 183 LEU A N 1
ATOM 1431 C CA . LEU A 1 183 ? 2.546 -1.353 3.005 1.00 94.00 183 LEU A CA 1
ATOM 1432 C C . LEU A 1 183 ? 2.488 -2.069 4.357 1.00 94.00 183 LEU A C 1
ATOM 1434 O O . LEU A 1 183 ? 3.395 -1.938 5.182 1.00 94.00 183 LEU A O 1
ATOM 1438 N N . ILE A 1 184 ? 1.430 -2.843 4.584 1.00 94.44 184 ILE A N 1
ATOM 1439 C CA . ILE A 1 184 ? 1.179 -3.550 5.846 1.00 94.44 184 ILE A CA 1
ATOM 1440 C C . ILE A 1 184 ? 1.442 -5.048 5.632 1.00 94.44 184 ILE A C 1
ATOM 1442 O O . ILE A 1 184 ? 0.660 -5.699 4.935 1.00 94.44 184 ILE A O 1
ATOM 1446 N N . PRO A 1 185 ? 2.512 -5.630 6.202 1.00 93.81 185 PRO A N 1
ATOM 1447 C CA . PRO A 1 185 ? 2.928 -7.009 5.919 1.00 93.81 185 PRO A CA 1
ATOM 1448 C C . PRO A 1 185 ? 2.170 -8.073 6.738 1.00 93.81 185 PRO A C 1
ATOM 1450 O O . PRO A 1 185 ? 2.646 -9.197 6.890 1.00 93.81 185 PRO A O 1
ATOM 1453 N N . GLU A 1 186 ? 1.006 -7.740 7.296 1.00 93.12 186 GLU A N 1
ATOM 1454 C CA . GLU A 1 186 ? 0.208 -8.631 8.145 1.00 93.12 186 GLU A CA 1
ATOM 1455 C C . GLU A 1 186 ? -1.294 -8.493 7.873 1.00 93.12 186 GLU A C 1
ATOM 1457 O O . GLU A 1 186 ? -1.757 -7.478 7.360 1.00 93.12 186 GLU A O 1
ATOM 1462 N N . ASP A 1 187 ? -2.067 -9.513 8.251 1.00 94.06 187 ASP A N 1
ATOM 1463 C CA . ASP A 1 187 ? -3.528 -9.438 8.246 1.00 94.06 187 ASP A CA 1
ATOM 1464 C C . ASP A 1 187 ? -4.044 -8.456 9.314 1.00 94.06 187 ASP A C 1
ATOM 1466 O O . ASP A 1 187 ? -3.541 -8.408 10.442 1.00 94.06 187 ASP A O 1
ATOM 1470 N N . ILE A 1 188 ? -5.145 -7.764 9.013 1.00 92.81 188 ILE A N 1
ATOM 1471 C CA . ILE A 1 188 ? -5.803 -6.841 9.942 1.00 92.81 188 ILE A CA 1
ATOM 1472 C C . ILE A 1 188 ? -7.110 -7.479 10.446 1.00 92.81 188 ILE A C 1
ATOM 1474 O O . ILE A 1 188 ? -8.054 -7.628 9.674 1.00 92.81 188 ILE A O 1
ATOM 1478 N N . PRO A 1 189 ? -7.207 -7.883 11.725 1.00 92.00 189 PRO A N 1
ATOM 1479 C CA . PRO A 1 189 ? -8.429 -8.414 12.312 1.00 92.00 189 PRO A CA 1
ATOM 1480 C C . PRO A 1 189 ? -9.505 -7.330 12.432 1.00 92.00 189 PRO A C 1
ATOM 1482 O O . PRO A 1 189 ? -9.196 -6.158 12.642 1.00 92.00 189 PRO A O 1
ATOM 1485 N N . VAL A 1 190 ? -10.773 -7.751 12.422 1.00 90.25 190 VAL A N 1
ATOM 1486 C CA . VAL A 1 190 ? -11.956 -6.881 12.582 1.00 90.25 190 VAL A CA 1
ATOM 1487 C C . VAL A 1 190 ? -11.836 -5.926 13.770 1.00 90.25 190 VAL A C 1
ATOM 1489 O O . VAL A 1 190 ? -12.234 -4.773 13.686 1.00 90.25 190 VAL A O 1
ATOM 1492 N N . THR A 1 191 ? -11.246 -6.372 14.883 1.00 88.56 191 THR A N 1
ATOM 1493 C CA . THR A 1 191 ? -11.104 -5.564 16.106 1.00 88.56 191 THR A CA 1
ATOM 1494 C C . THR A 1 191 ? -10.251 -4.306 15.933 1.00 88.56 191 THR A C 1
ATOM 1496 O O . THR A 1 191 ? -10.326 -3.415 16.779 1.00 88.56 191 THR A O 1
ATOM 1499 N N . ARG A 1 192 ? -9.453 -4.238 14.860 1.00 90.50 192 ARG A N 1
ATOM 1500 C CA . ARG A 1 192 ? -8.586 -3.111 14.495 1.00 90.50 192 ARG A CA 1
ATOM 1501 C C . ARG A 1 192 ? -9.137 -2.287 13.328 1.00 90.50 192 ARG A C 1
ATOM 1503 O O . ARG A 1 192 ? -8.412 -1.437 12.831 1.00 90.50 192 ARG A O 1
ATOM 1510 N N . LEU A 1 193 ? -10.372 -2.529 12.891 1.00 89.19 193 LEU A N 1
ATOM 1511 C CA . LEU A 1 193 ? -11.018 -1.813 11.790 1.00 89.19 193 LEU A CA 1
ATOM 1512 C C . LEU A 1 193 ? -12.189 -0.986 12.311 1.00 89.19 193 LEU A C 1
ATOM 1514 O O . LEU A 1 193 ? -12.879 -1.403 13.241 1.00 89.19 193 LEU A O 1
ATOM 1518 N N . ARG A 1 194 ? -12.457 0.145 11.664 1.00 85.31 194 ARG A N 1
ATOM 1519 C CA . ARG A 1 194 ? -13.746 0.831 11.737 1.00 85.31 194 ARG A CA 1
ATOM 1520 C C . ARG A 1 194 ? -14.052 1.545 10.431 1.00 85.31 194 ARG A C 1
ATOM 1522 O O . ARG A 1 194 ? -13.131 1.913 9.710 1.00 85.31 194 ARG A O 1
ATOM 1529 N N . ILE A 1 195 ? -15.320 1.813 10.141 1.00 80.62 195 ILE A N 1
ATOM 1530 C CA . ILE A 1 195 ? -15.650 2.782 9.086 1.00 80.62 195 ILE A CA 1
ATOM 1531 C C . ILE A 1 195 ? -15.044 4.125 9.506 1.00 80.62 195 ILE A C 1
ATOM 1533 O O . ILE A 1 195 ? -15.299 4.595 10.622 1.00 80.62 195 ILE A O 1
ATOM 1537 N N . ALA A 1 196 ? -14.231 4.737 8.641 1.00 73.69 196 ALA A N 1
ATOM 1538 C CA . ALA A 1 196 ? -13.844 6.127 8.844 1.00 73.69 196 ALA A CA 1
ATOM 1539 C C . ALA A 1 196 ? -15.140 6.944 8.939 1.00 73.69 196 ALA A C 1
ATOM 1541 O O . ALA A 1 196 ? -16.085 6.648 8.211 1.00 73.69 196 ALA A O 1
ATOM 1542 N N . LYS A 1 197 ? -15.243 7.914 9.857 1.00 59.84 197 LYS A N 1
ATOM 1543 C CA . LYS A 1 197 ? -16.449 8.753 9.949 1.00 59.84 197 LYS A CA 1
ATOM 1544 C C . LYS A 1 197 ? -16.659 9.462 8.610 1.00 59.84 197 LYS A C 1
ATOM 1546 O O . LYS A 1 197 ? -16.091 10.525 8.384 1.00 59.84 197 LYS A O 1
ATOM 1551 N N . VAL A 1 198 ? -17.472 8.860 7.749 1.00 49.88 198 VAL A N 1
ATOM 1552 C CA . VAL A 1 198 ? -17.998 9.488 6.549 1.00 49.88 198 VAL A CA 1
ATOM 1553 C C . VAL A 1 198 ? -18.800 10.679 7.060 1.00 49.88 198 VAL A C 1
ATOM 1555 O O . VAL A 1 198 ? -19.615 10.536 7.979 1.00 49.88 198 VAL A O 1
ATOM 1558 N N . GLN A 1 199 ? -18.487 11.873 6.560 1.00 39.75 199 GLN A N 1
ATOM 1559 C CA . GLN A 1 199 ? -19.284 13.071 6.820 1.00 39.75 199 GLN A CA 1
ATOM 1560 C C . GLN A 1 199 ? -20.780 12.794 6.560 1.00 39.75 199 GLN A C 1
ATOM 1562 O O . GLN A 1 199 ? -21.101 11.891 5.787 1.00 39.75 199 GLN A O 1
ATOM 1567 N N . PRO A 1 200 ? -21.693 13.496 7.261 1.00 33.19 200 PRO A N 1
ATOM 1568 C CA . PRO A 1 200 ? -23.073 13.054 7.432 1.00 33.19 200 PRO A CA 1
ATOM 1569 C C . PRO A 1 200 ? -23.798 12.874 6.098 1.00 33.19 200 PRO A C 1
ATOM 1571 O O . PRO A 1 200 ? -23.581 13.633 5.155 1.00 33.19 200 PRO A O 1
ATOM 1574 N N . GLU A 1 201 ? -24.687 11.884 6.069 1.00 32.03 201 GLU A N 1
ATOM 1575 C CA . GLU A 1 201 ? -25.683 11.700 5.016 1.00 32.03 201 GLU A CA 1
ATOM 1576 C C . GLU A 1 201 ? -26.414 13.032 4.778 1.00 32.03 201 GLU A C 1
ATOM 1578 O O . GLU A 1 201 ? -26.994 13.596 5.710 1.00 32.03 201 GLU A O 1
ATOM 1583 N N . THR A 1 202 ? -26.334 13.562 3.556 1.00 34.78 202 THR A N 1
ATOM 1584 C CA . THR A 1 202 ? -27.201 14.656 3.085 1.00 34.78 202 THR A CA 1
ATOM 1585 C C . THR A 1 202 ? -28.538 14.127 2.611 1.00 34.78 202 THR A C 1
ATOM 1587 O O . THR A 1 202 ? -28.504 13.137 1.842 1.00 34.78 202 THR A O 1
#

Radius of gyration: 20.44 Å; chains: 1; bounding box: 75×34×62 Å

Foldseek 3Di:
DDDDPDDPPDDPDPDDPFQDLVLAAADFDDADPQWAKWKAWDFSVCSNVCSVFNFFLQRQPLQDPDPLLQVLLQVLCVVVVLVAGSSQWHKTGNDDCVQEPDDRPHDVVGIFIKMF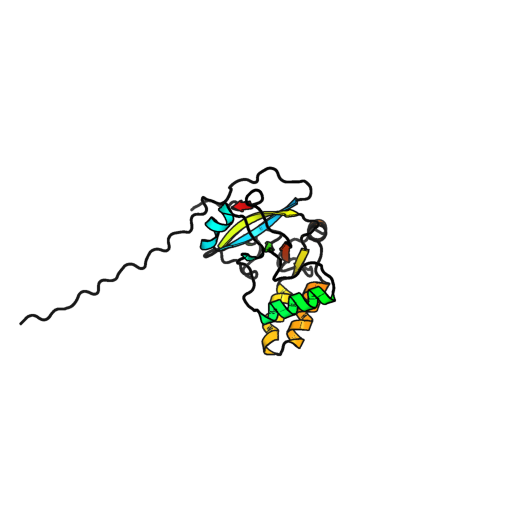IARQQQKKKWACVLSVQLVVCCVVHNVSSNVSSNVRSVPMDGNVVVVVVVQPCDCPGPDPRVHIMMTGNGTGGSSGIHGDPDPDDD

pLDDT: mean 78.27, std 17.49, range [32.03, 96.06]

Sequence (202 aa):
MDESKEGITIQPASAEVPASTDSLPREFREVPGGYVSVFIAVPREKADEYGKEGIKIKNNAMKSKQPVLERIFDEEAGKIGVGVGRTRCIFAYPRNPESIHNRLGFDPRTDILVEAMINSETAMVANAEYYTEAASRLDMGENAAREWAKIYWQEVKPLRQYLAEGHSGSEDDDSDFAFPEVLIPEDIPVTRLRIAKVQPET

Secondary structure (DSSP, 8-state):
----------PPP-PPPPPP-TTS-SS--PPPTTEEEEEEEEEGGGHHHHHHH-B-GGG-TT--S-HHHHHHHHHHHHHHT-S--GGGSEEEBSS-GGGS-S-SS--TTTEEEEEEEEETTT-EEEEHHHHHHHHHHGGG-HHHHHHHHHHHHHS-EEHHHHHHTT---STT--STTSSEEEEE-S-B-GGGEEE--PPPP-